Protein AF-A0A382UUI1-F1 (afdb_monomer_lite)

Secondary structure (DSSP, 8-state):
-HHHHHTT-HHHHHHHHHHH-TT---S-S--PPP-S--S---HHHHIIIIIHHHHTTSS-HHHHHHHHHHHHHHS-HHHIIIIIHHHHTT--SSS--HHHHHHHHHTSS-GGGPPP---------STT-GGGS-S--------SSEEEEEEEETTTTEEEEE-TTSPEE-TTHHHHHHHHTTGGG-SS-EEEEEEE--SSHHHHHHHHT--S--

pLDDT: mean 93.43, std 6.97, range [36.88, 98.38]

Structure (mmCIF, N/CA/C/O backbone):
data_AF-A0A382UUI1-F1
#
_entry.id   AF-A0A382UUI1-F1
#
loop_
_atom_site.group_PDB
_atom_site.id
_atom_site.type_symbol
_atom_site.label_atom_id
_atom_site.label_alt_id
_atom_site.label_comp_id
_atom_site.label_asym_id
_atom_site.label_entity_id
_atom_site.label_seq_id
_atom_site.pdbx_PDB_ins_code
_atom_site.Cartn_x
_atom_site.Cartn_y
_atom_site.Cartn_z
_atom_site.occupancy
_atom_site.B_iso_or_equiv
_atom_site.auth_seq_id
_atom_site.auth_comp_id
_atom_site.auth_asym_id
_atom_site.auth_atom_id
_atom_site.pdbx_PDB_model_num
ATOM 1 N N . MET A 1 1 ? 12.081 -17.690 -3.986 1.00 89.62 1 MET A N 1
ATOM 2 C CA . MET A 1 1 ? 12.114 -16.573 -3.012 1.00 89.62 1 MET A CA 1
ATOM 3 C C . MET A 1 1 ? 13.169 -16.770 -1.922 1.00 89.62 1 MET A C 1
ATOM 5 O O . MET A 1 1 ? 14.064 -15.945 -1.862 1.00 89.62 1 MET A O 1
ATOM 9 N N . TYR A 1 2 ? 13.160 -17.856 -1.129 1.00 92.44 2 TYR A N 1
ATOM 10 C CA . TYR A 1 2 ? 14.181 -18.085 -0.079 1.00 92.44 2 TYR A CA 1
ATOM 11 C C . TYR A 1 2 ? 15.634 -18.034 -0.579 1.00 92.44 2 TYR A C 1
ATOM 13 O O . TYR A 1 2 ? 16.468 -17.395 0.053 1.00 92.44 2 TYR A O 1
ATOM 21 N N . ARG A 1 3 ? 15.917 -18.623 -1.749 1.00 94.69 3 ARG A N 1
ATOM 22 C CA . ARG A 1 3 ? 17.233 -18.538 -2.412 1.00 94.69 3 ARG A CA 1
ATOM 23 C C . ARG A 1 3 ? 17.669 -17.098 -2.706 1.00 94.69 3 ARG A C 1
ATOM 25 O O . ARG A 1 3 ? 18.839 -16.765 -2.600 1.00 94.69 3 ARG A O 1
ATOM 32 N N . GLU A 1 4 ? 16.736 -16.242 -3.102 1.00 95.25 4 GLU A N 1
ATOM 33 C CA . GLU A 1 4 ? 17.036 -14.836 -3.396 1.00 95.25 4 GLU A CA 1
ATOM 34 C C . GLU A 1 4 ? 17.164 -14.028 -2.100 1.00 95.25 4 GLU A C 1
ATOM 36 O O . GLU A 1 4 ? 17.995 -13.128 -1.997 1.00 95.25 4 GLU A O 1
ATOM 41 N N . LEU A 1 5 ? 16.397 -14.405 -1.069 1.00 94.38 5 LEU A N 1
ATOM 42 C CA . LEU A 1 5 ? 16.513 -13.833 0.268 1.00 94.38 5 LEU A CA 1
ATOM 43 C C . LEU A 1 5 ? 17.887 -14.122 0.874 1.00 94.38 5 LEU A C 1
ATOM 45 O O . LEU A 1 5 ? 18.490 -13.211 1.435 1.00 94.38 5 LEU A O 1
ATOM 49 N N . SER A 1 6 ? 18.413 -15.345 0.746 1.00 93.25 6 SER A N 1
ATOM 50 C CA . SER A 1 6 ? 19.749 -15.691 1.252 1.00 93.25 6 SER A CA 1
ATOM 51 C C . SER A 1 6 ? 20.853 -14.907 0.541 1.00 93.25 6 SER A C 1
ATOM 53 O O . SER A 1 6 ? 21.797 -14.479 1.196 1.00 93.25 6 SER A O 1
ATOM 55 N N . LYS A 1 7 ? 20.678 -14.625 -0.757 1.00 95.75 7 LYS A N 1
ATOM 56 C CA . LYS A 1 7 ? 21.586 -13.801 -1.573 1.00 95.75 7 LYS A CA 1
ATOM 57 C C . LYS A 1 7 ? 21.480 -12.287 -1.336 1.00 95.75 7 LYS A C 1
ATOM 59 O O . LYS A 1 7 ? 22.212 -11.539 -1.964 1.00 95.75 7 LYS A O 1
ATOM 64 N N . ASP A 1 8 ? 20.576 -11.829 -0.466 1.00 94.69 8 ASP A N 1
ATOM 65 C CA . ASP A 1 8 ? 20.294 -10.393 -0.259 1.00 94.69 8 ASP A CA 1
ATOM 66 C C . ASP A 1 8 ? 19.928 -9.659 -1.559 1.00 94.69 8 ASP A C 1
ATOM 68 O O . ASP A 1 8 ? 20.380 -8.546 -1.806 1.00 94.69 8 ASP A O 1
ATOM 72 N N . ASN A 1 9 ? 19.105 -10.284 -2.408 1.00 96.38 9 ASN A N 1
ATOM 73 C CA . ASN A 1 9 ? 18.692 -9.697 -3.682 1.00 96.38 9 ASN A CA 1
ATOM 74 C C . ASN A 1 9 ? 17.777 -8.471 -3.469 1.00 96.38 9 ASN A C 1
ATOM 76 O O . ASN A 1 9 ? 16.550 -8.577 -3.475 1.00 96.38 9 ASN A O 1
ATOM 80 N N . GLN A 1 10 ? 18.383 -7.302 -3.256 1.00 95.81 10 GLN A N 1
ATOM 81 C CA . GLN A 1 10 ? 17.692 -6.050 -2.936 1.00 95.81 10 GLN A CA 1
ATOM 82 C C . GLN A 1 10 ? 16.707 -5.635 -4.027 1.00 95.81 10 GLN A C 1
ATOM 84 O O . GLN A 1 10 ? 15.565 -5.316 -3.714 1.00 95.81 10 GLN A O 1
ATOM 89 N N . THR A 1 11 ? 17.112 -5.726 -5.295 1.00 94.75 11 THR A N 1
ATOM 90 C CA . THR A 1 11 ? 16.267 -5.429 -6.460 1.00 94.75 11 THR A CA 1
ATOM 91 C C . THR A 1 11 ? 14.939 -6.177 -6.409 1.00 94.75 11 THR A C 1
ATOM 93 O O . THR A 1 11 ? 13.881 -5.578 -6.599 1.00 94.75 11 THR A O 1
ATOM 96 N N . LEU A 1 12 ? 14.981 -7.477 -6.099 1.00 96.25 12 LEU A N 1
ATOM 97 C CA . LEU A 1 12 ? 13.782 -8.303 -6.010 1.00 96.25 12 LEU A CA 1
ATOM 98 C C . LEU A 1 12 ? 12.854 -7.837 -4.876 1.00 96.25 12 LEU A C 1
ATOM 100 O O . LEU A 1 12 ? 11.662 -7.619 -5.092 1.00 96.25 12 LEU A O 1
ATOM 104 N N . PHE A 1 13 ? 13.386 -7.692 -3.660 1.00 97.00 13 PHE A N 1
ATOM 105 C CA . PHE A 1 13 ? 12.561 -7.401 -2.483 1.00 97.00 13 PHE A CA 1
ATOM 106 C C . PHE A 1 13 ? 12.073 -5.954 -2.423 1.00 97.00 13 PHE A C 1
ATOM 108 O O . PHE A 1 13 ? 10.946 -5.728 -1.990 1.00 97.00 13 PHE A O 1
ATO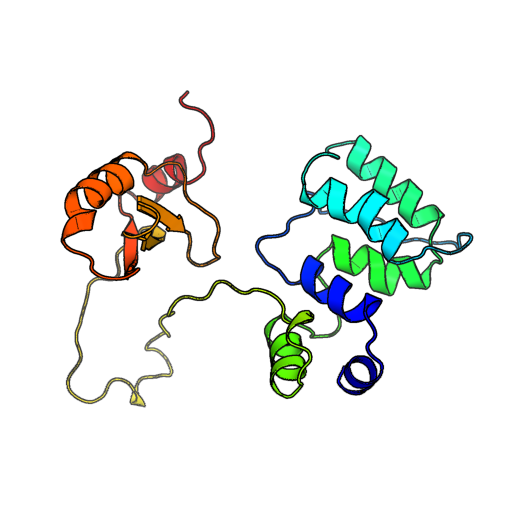M 115 N N . TYR A 1 14 ? 12.857 -4.987 -2.896 1.00 96.75 14 TYR A N 1
ATOM 116 C CA . TYR A 1 14 ? 12.404 -3.600 -3.007 1.00 96.75 14 TYR A CA 1
ATOM 117 C C . TYR A 1 14 ? 11.329 -3.453 -4.088 1.00 96.75 14 TYR A C 1
ATOM 119 O O . TYR A 1 14 ? 10.324 -2.779 -3.856 1.00 96.75 14 TYR A O 1
ATOM 127 N N . GLY A 1 15 ? 11.457 -4.182 -5.205 1.00 97.06 15 GLY A N 1
ATOM 128 C CA . GLY A 1 15 ? 10.386 -4.283 -6.196 1.00 97.06 15 GLY A CA 1
ATOM 129 C C . GLY A 1 15 ? 9.104 -4.879 -5.606 1.00 97.06 15 GLY A C 1
ATOM 130 O O . GLY A 1 15 ? 8.017 -4.351 -5.836 1.00 97.06 15 GLY A O 1
ATOM 131 N N . PHE A 1 16 ? 9.210 -5.925 -4.777 1.00 97.56 16 PHE A N 1
ATOM 132 C CA . PHE A 1 16 ? 8.059 -6.459 -4.043 1.00 97.56 16 PHE A CA 1
ATOM 133 C C . PHE A 1 16 ? 7.450 -5.448 -3.072 1.00 97.56 16 PHE A C 1
ATOM 135 O O . PHE A 1 16 ? 6.229 -5.337 -3.032 1.00 97.56 16 PHE A O 1
ATOM 142 N N . GLN A 1 17 ? 8.255 -4.707 -2.311 1.00 96.19 17 GLN A N 1
ATOM 143 C CA . GLN A 1 17 ? 7.742 -3.717 -1.363 1.00 96.19 17 GLN A CA 1
ATOM 144 C C . GLN A 1 17 ? 6.910 -2.642 -2.057 1.00 96.19 17 GLN A C 1
ATOM 146 O O . GLN A 1 17 ? 5.756 -2.449 -1.689 1.00 96.19 17 GLN A O 1
ATOM 151 N N . ILE A 1 18 ? 7.443 -2.000 -3.097 1.00 96.50 18 ILE A N 1
ATOM 152 C CA . ILE A 1 18 ? 6.733 -0.906 -3.769 1.00 96.50 18 ILE A CA 1
ATOM 153 C C . ILE A 1 18 ? 5.492 -1.398 -4.541 1.00 96.50 18 ILE A C 1
ATOM 155 O O . ILE A 1 18 ? 4.452 -0.735 -4.577 1.00 96.50 18 ILE A O 1
ATOM 159 N N . ALA A 1 19 ? 5.562 -2.593 -5.135 1.00 96.81 19 ALA A N 1
ATOM 160 C CA . ALA A 1 19 ? 4.453 -3.153 -5.898 1.00 96.81 19 ALA A CA 1
ATOM 161 C C . ALA A 1 19 ? 3.331 -3.698 -5.003 1.00 96.81 19 ALA A C 1
ATOM 163 O O . ALA A 1 19 ? 2.163 -3.530 -5.344 1.00 96.81 19 ALA A O 1
ATOM 164 N N . LEU A 1 20 ? 3.659 -4.326 -3.868 1.00 97.00 20 LEU A N 1
ATOM 165 C CA . LEU A 1 20 ? 2.690 -5.018 -3.005 1.00 97.00 20 LEU A CA 1
ATOM 166 C C . LEU A 1 20 ? 2.188 -4.167 -1.832 1.00 97.00 20 LEU A C 1
ATOM 168 O O . LEU A 1 20 ? 1.219 -4.556 -1.184 1.00 97.00 20 LEU A O 1
ATOM 172 N N . ASP A 1 21 ? 2.802 -3.016 -1.553 1.00 95.62 21 ASP A N 1
ATOM 173 C CA . ASP A 1 21 ? 2.259 -2.060 -0.588 1.00 95.62 21 ASP A CA 1
ATOM 174 C C . ASP A 1 21 ? 1.003 -1.383 -1.164 1.00 95.62 21 ASP A C 1
ATOM 176 O O . ASP A 1 21 ? 1.055 -0.686 -2.180 1.00 95.62 21 ASP A O 1
ATOM 180 N N . ASN A 1 22 ? -0.145 -1.585 -0.517 1.00 91.44 22 ASN A N 1
ATOM 181 C CA . ASN A 1 22 ? -1.436 -1.036 -0.944 1.00 91.44 2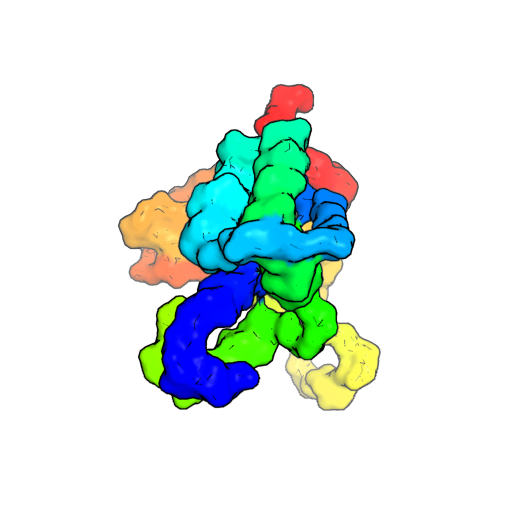2 ASN A CA 1
ATOM 182 C C . ASN A 1 22 ? -1.535 0.494 -0.822 1.00 91.44 22 ASN A C 1
ATOM 184 O O . ASN A 1 22 ? -2.435 1.090 -1.422 1.00 91.44 22 ASN A O 1
ATOM 188 N N . LEU A 1 23 ? -0.651 1.127 -0.048 1.00 92.31 23 LEU A N 1
ATOM 189 C CA . LEU A 1 23 ? -0.591 2.580 0.094 1.00 92.31 23 LEU A CA 1
ATOM 190 C C . LEU A 1 23 ? 0.167 3.240 -1.062 1.00 92.31 23 LEU A C 1
ATOM 192 O O . LEU A 1 23 ? -0.058 4.415 -1.344 1.00 92.31 23 LEU A O 1
ATOM 196 N N . VAL A 1 24 ? 1.000 2.483 -1.780 1.00 94.94 24 VAL A N 1
ATOM 197 C CA . VAL A 1 24 ? 1.714 2.979 -2.959 1.00 94.94 24 VAL A CA 1
ATOM 198 C C . VAL A 1 24 ? 0.847 2.826 -4.207 1.00 94.94 24 VAL A C 1
ATOM 200 O O . VAL A 1 24 ? 0.433 1.721 -4.565 1.00 94.94 24 VAL A O 1
ATOM 203 N N . THR A 1 25 ? 0.613 3.921 -4.933 1.00 94.62 25 THR A N 1
ATOM 204 C CA . THR A 1 25 ? -0.098 3.899 -6.221 1.00 94.62 25 THR A CA 1
ATOM 205 C C . THR A 1 25 ? 0.650 4.707 -7.268 1.00 94.62 25 THR A C 1
ATOM 207 O O . THR A 1 25 ? 0.919 5.878 -7.038 1.00 94.62 25 THR A O 1
ATOM 210 N N . PHE A 1 26 ? 0.892 4.134 -8.447 1.00 96.94 26 PHE A N 1
ATOM 211 C CA . PHE A 1 26 ? 1.592 4.829 -9.538 1.00 96.94 26 PHE A CA 1
ATOM 212 C C . PHE A 1 26 ? 0.688 5.731 -10.390 1.00 96.94 26 PHE A C 1
ATOM 214 O O . PHE A 1 26 ? 1.159 6.423 -11.284 1.00 96.94 26 PHE A O 1
ATOM 221 N N . GLY A 1 27 ? -0.630 5.703 -10.166 1.00 94.62 27 GLY A N 1
ATOM 222 C CA . GLY A 1 27 ? -1.578 6.522 -10.929 1.00 94.62 27 GLY A CA 1
ATOM 223 C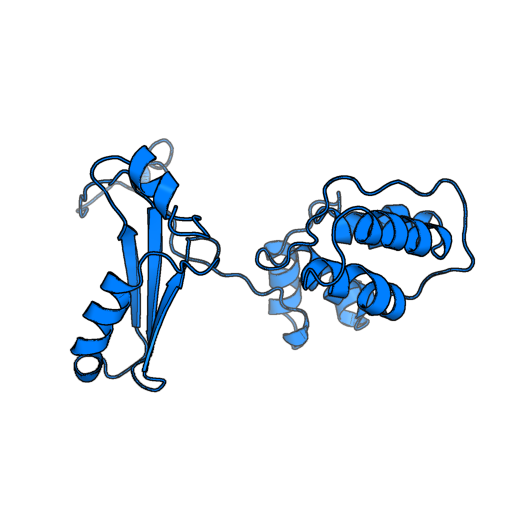 C . GLY A 1 27 ? -1.677 6.170 -12.419 1.00 94.62 27 GLY A C 1
ATOM 224 O O . GLY A 1 27 ? -2.222 6.963 -13.183 1.00 94.62 27 GLY A O 1
ATOM 225 N N . VAL A 1 28 ? -1.186 4.996 -12.826 1.00 93.50 28 VAL A N 1
ATOM 226 C CA . VAL A 1 28 ? -1.223 4.488 -14.204 1.00 93.50 28 VAL A CA 1
ATOM 227 C C . VAL A 1 28 ? -1.904 3.123 -14.249 1.00 93.50 28 VAL A C 1
ATOM 229 O O . VAL A 1 28 ? -1.792 2.331 -13.317 1.00 93.50 28 VAL A O 1
ATOM 232 N N . LYS A 1 29 ? -2.648 2.860 -15.328 1.00 89.38 29 LYS A N 1
ATOM 233 C CA . LYS A 1 29 ? -3.295 1.557 -15.581 1.00 89.38 29 LYS A CA 1
ATOM 234 C C . LYS A 1 29 ? -2.762 0.869 -16.832 1.00 89.38 29 LYS A C 1
ATOM 236 O O . LYS A 1 29 ? -2.701 -0.352 -16.877 1.00 89.38 29 LYS A O 1
ATOM 241 N N . GLN A 1 30 ? -2.401 1.651 -17.844 1.00 92.38 30 GLN A N 1
ATOM 242 C CA . GLN A 1 30 ? -1.852 1.150 -19.096 1.00 92.38 30 GLN A CA 1
ATOM 243 C C . GLN A 1 30 ? -0.345 1.378 -19.092 1.00 92.38 30 GLN A C 1
ATOM 245 O O . GLN A 1 30 ? 0.116 2.513 -19.007 1.00 92.38 30 GLN A O 1
ATOM 250 N N . VAL A 1 31 ? 0.403 0.281 -19.160 1.00 97.31 31 VAL A N 1
ATOM 251 C CA . VAL A 1 31 ? 1.863 0.278 -19.261 1.00 97.31 31 VAL A CA 1
ATOM 252 C C . VAL A 1 31 ? 2.214 -0.601 -20.468 1.00 97.31 31 VAL A C 1
ATOM 254 O O . VAL A 1 31 ? 1.835 -1.781 -20.463 1.00 97.31 31 VAL A O 1
ATOM 257 N N . PRO A 1 32 ? 2.854 -0.051 -21.516 1.00 97.69 32 PRO A N 1
ATOM 258 C CA . PRO A 1 32 ? 3.132 -0.780 -22.751 1.00 97.69 32 PRO A CA 1
ATOM 259 C C . PRO A 1 32 ? 4.121 -1.925 -22.523 1.00 97.69 32 PRO A C 1
ATOM 261 O O . PRO A 1 32 ? 4.894 -1.913 -21.564 1.00 97.69 32 PRO A O 1
ATOM 264 N N . GLU A 1 33 ? 4.074 -2.925 -23.396 1.00 98.06 33 GLU A N 1
ATOM 265 C CA . GLU A 1 33 ? 5.098 -3.970 -23.476 1.00 98.06 33 GLU A CA 1
ATOM 266 C C . GLU A 1 33 ? 6.227 -3.509 -24.394 1.00 98.06 33 GLU A C 1
ATOM 268 O O . GLU A 1 33 ? 5.983 -2.814 -25.381 1.00 98.06 33 GLU A O 1
ATOM 273 N N . SER A 1 34 ? 7.456 -3.902 -24.067 1.00 97.69 34 SER A N 1
ATOM 274 C CA . SER A 1 34 ? 8.593 -3.673 -24.951 1.00 97.69 34 SER A CA 1
ATOM 275 C C . SER A 1 34 ? 8.652 -4.773 -26.003 1.00 97.69 34 SER A C 1
ATOM 277 O O . SER A 1 34 ? 8.481 -5.954 -25.684 1.00 97.69 34 SER A O 1
ATOM 279 N N . VAL A 1 35 ? 8.936 -4.385 -27.244 1.00 96.62 35 VAL A N 1
ATOM 280 C CA . VAL A 1 35 ? 9.152 -5.300 -28.376 1.00 96.62 35 VAL A CA 1
ATOM 281 C C . VAL A 1 35 ? 10.630 -5.453 -28.742 1.00 96.62 35 VAL A C 1
ATOM 283 O O . VAL A 1 35 ? 10.974 -6.363 -29.490 1.00 96.62 35 VAL A O 1
ATOM 286 N N . GLY A 1 36 ? 11.505 -4.602 -28.202 1.00 94.69 36 GLY A N 1
ATOM 287 C CA . GLY A 1 36 ? 12.930 -4.569 -28.521 1.00 94.69 36 GLY A CA 1
ATOM 288 C C . GLY A 1 36 ? 13.804 -4.424 -27.280 1.00 94.69 36 GLY A C 1
ATOM 289 O O . GLY A 1 36 ? 13.321 -4.112 -26.189 1.00 94.69 36 GLY A O 1
ATOM 290 N N . ASP A 1 37 ? 15.096 -4.672 -27.455 1.00 97.69 37 ASP A N 1
ATOM 291 C CA . ASP A 1 37 ? 16.081 -4.512 -26.393 1.00 97.69 37 ASP A CA 1
ATOM 292 C C . ASP A 1 37 ? 16.687 -3.109 -26.414 1.00 97.69 37 ASP A C 1
ATOM 294 O O . ASP A 1 37 ? 17.238 -2.666 -27.423 1.00 97.69 37 ASP A O 1
ATOM 298 N N . GLY A 1 38 ? 16.596 -2.425 -25.275 1.00 96.25 38 GLY A N 1
ATOM 299 C CA . GLY A 1 38 ? 17.403 -1.254 -24.970 1.00 96.25 38 GLY A CA 1
ATOM 300 C C . GLY A 1 38 ? 18.794 -1.620 -24.429 1.00 96.25 38 GLY A C 1
ATOM 301 O O . GLY A 1 38 ? 19.126 -2.799 -24.272 1.00 96.25 38 GLY A O 1
ATOM 302 N N . PRO A 1 39 ? 19.614 -0.613 -24.080 1.00 96.19 39 PRO A N 1
ATOM 303 C CA . PRO A 1 39 ? 20.955 -0.817 -23.521 1.00 96.19 39 PRO A CA 1
ATOM 304 C C . PRO A 1 39 ? 20.974 -1.556 -22.166 1.00 96.19 39 PRO A C 1
ATOM 306 O O . PRO A 1 39 ? 22.009 -2.096 -21.774 1.00 96.19 39 PRO A O 1
ATOM 309 N N . GLY A 1 40 ? 19.845 -1.613 -21.457 1.00 94.75 40 GLY A N 1
ATOM 310 C CA . GLY A 1 40 ? 19.709 -2.186 -20.119 1.00 94.75 40 GLY A CA 1
ATOM 311 C C . GLY A 1 40 ? 19.415 -1.116 -19.073 1.00 94.75 40 GLY A C 1
ATOM 312 O O . GLY A 1 40 ? 19.850 0.031 -19.183 1.00 94.75 40 GLY A O 1
ATOM 313 N N . LEU A 1 41 ? 18.657 -1.494 -18.042 1.00 96.19 41 LEU A N 1
ATOM 314 C CA . LEU A 1 41 ? 18.186 -0.558 -17.022 1.00 96.19 41 LEU A CA 1
ATOM 315 C C . LEU A 1 41 ? 18.387 -1.122 -15.617 1.00 96.19 41 LEU A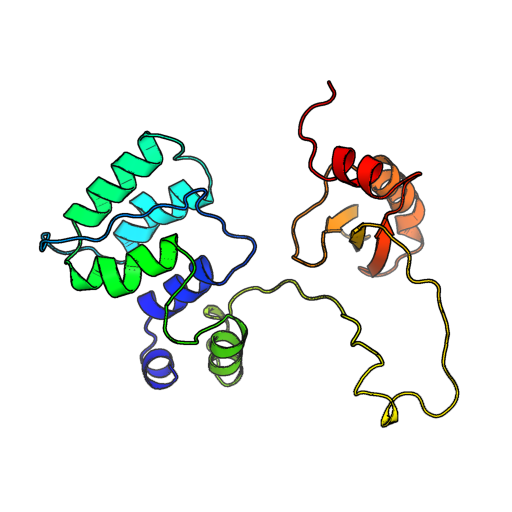 C 1
ATOM 317 O O . LEU A 1 41 ? 17.865 -2.183 -15.273 1.00 96.19 41 LEU A O 1
ATOM 321 N N . SER A 1 42 ? 19.101 -0.372 -14.776 1.00 96.75 42 SER A N 1
ATOM 322 C CA . SER A 1 42 ? 19.257 -0.720 -13.364 1.00 96.75 42 SER A CA 1
ATOM 323 C C . SER A 1 42 ? 17.968 -0.460 -12.577 1.00 96.75 42 SER A C 1
ATOM 325 O O . SER A 1 42 ? 17.218 0.474 -12.874 1.00 96.75 42 SER A O 1
ATOM 327 N N . TYR A 1 43 ? 17.741 -1.237 -11.513 1.00 96.81 43 TYR A N 1
ATOM 328 C CA . TYR A 1 43 ? 16.585 -1.026 -10.639 1.00 96.81 43 TYR A CA 1
ATOM 329 C C . TYR A 1 43 ? 16.602 0.356 -9.979 1.00 96.81 43 TYR A C 1
ATOM 331 O O . TYR A 1 43 ? 15.554 0.982 -9.860 1.00 96.81 43 TYR A O 1
ATOM 339 N N . GLY A 1 44 ? 17.781 0.849 -9.580 1.00 97.31 44 GLY A N 1
ATOM 340 C CA . GLY A 1 44 ? 17.921 2.176 -8.976 1.00 97.31 44 GLY A CA 1
ATOM 341 C C . GLY A 1 44 ? 17.477 3.286 -9.928 1.00 97.31 44 GLY A C 1
ATOM 342 O O . GLY A 1 44 ? 16.692 4.147 -9.540 1.00 97.31 44 GLY A O 1
ATOM 343 N N . THR A 1 45 ? 17.901 3.215 -11.193 1.00 97.25 45 THR A N 1
ATOM 344 C CA . THR A 1 45 ? 17.474 4.149 -12.246 1.00 97.25 45 THR A CA 1
ATOM 345 C C . THR A 1 45 ? 15.967 4.059 -12.484 1.00 97.25 45 THR A C 1
ATOM 347 O O . THR A 1 45 ? 15.290 5.081 -12.471 1.00 97.25 45 THR A O 1
ATOM 350 N N . PHE A 1 46 ? 15.418 2.847 -12.631 1.00 98.25 46 PHE A N 1
ATOM 351 C CA . PHE A 1 46 ? 13.970 2.639 -12.755 1.00 98.25 46 PHE A CA 1
ATOM 352 C C . PHE A 1 46 ? 13.195 3.260 -11.583 1.00 98.25 46 PHE A C 1
ATOM 354 O O . PHE A 1 46 ? 12.185 3.935 -11.786 1.00 98.25 46 PHE A O 1
ATOM 361 N N . PHE A 1 47 ? 13.662 3.033 -10.355 1.00 97.94 47 PHE A N 1
ATOM 362 C CA . PHE A 1 47 ? 13.002 3.529 -9.157 1.00 97.94 47 PHE A CA 1
ATOM 363 C C . PHE A 1 47 ? 13.015 5.060 -9.112 1.00 97.94 47 PHE A C 1
ATOM 365 O O . PHE A 1 47 ? 11.944 5.660 -9.077 1.00 97.94 47 PHE A O 1
ATOM 372 N N . MET A 1 48 ? 14.197 5.680 -9.181 1.00 97.56 48 MET A N 1
ATOM 373 C CA . MET A 1 48 ? 14.355 7.133 -9.028 1.00 97.56 48 MET A CA 1
ATOM 374 C C . MET A 1 48 ? 13.758 7.923 -10.198 1.00 97.56 48 MET A C 1
ATOM 376 O O . MET A 1 48 ? 13.156 8.972 -9.996 1.00 97.56 48 MET A O 1
ATOM 380 N N . GLU A 1 49 ? 13.907 7.440 -11.436 1.00 97.12 49 GLU A N 1
ATOM 381 C CA . GLU A 1 49 ? 13.459 8.189 -12.617 1.00 97.12 49 GLU A CA 1
ATOM 382 C C . GLU A 1 49 ? 11.994 7.928 -12.978 1.00 97.12 49 GLU A C 1
ATOM 384 O O . GLU A 1 49 ? 11.387 8.750 -13.667 1.00 97.12 49 GLU A O 1
ATOM 389 N N . CYS A 1 50 ? 11.410 6.802 -12.558 1.00 97.81 50 CYS A N 1
ATOM 390 C CA . CYS A 1 50 ? 10.071 6.401 -12.986 1.00 97.81 50 CYS A CA 1
ATOM 391 C C . CYS A 1 50 ? 9.155 6.063 -11.806 1.00 97.81 50 CYS A C 1
ATOM 393 O O . CYS A 1 50 ? 8.165 6.760 -11.583 1.00 97.81 50 CYS A O 1
ATOM 395 N N . ALA A 1 51 ? 9.464 5.018 -11.035 1.00 98.00 51 ALA A N 1
ATOM 396 C CA . ALA A 1 51 ? 8.519 4.477 -10.058 1.00 98.00 51 ALA A CA 1
ATOM 397 C C . ALA A 1 51 ? 8.213 5.451 -8.903 1.00 98.00 51 ALA A C 1
ATOM 399 O O . ALA A 1 51 ? 7.047 5.644 -8.558 1.00 98.00 51 ALA A O 1
ATOM 400 N N . GLU A 1 52 ? 9.233 6.088 -8.326 1.00 97.56 52 GLU A N 1
ATOM 401 C CA . GLU A 1 52 ? 9.081 7.045 -7.227 1.00 97.56 52 GLU A CA 1
ATOM 402 C C . GLU A 1 52 ? 8.360 8.333 -7.669 1.00 97.56 52 GLU A C 1
ATOM 404 O O . GLU A 1 52 ? 7.373 8.695 -7.023 1.00 97.56 52 GLU A O 1
ATOM 409 N N . PRO A 1 53 ? 8.724 8.991 -8.789 1.00 97.81 53 PRO A N 1
ATOM 410 C CA . PRO A 1 53 ? 7.971 10.140 -9.292 1.00 97.81 53 PRO A CA 1
ATOM 411 C C . PRO A 1 53 ? 6.490 9.849 -9.578 1.00 97.81 53 PRO A C 1
ATOM 413 O O . PRO A 1 53 ? 5.621 10.686 -9.314 1.00 97.81 53 PRO A O 1
ATOM 416 N N . LEU A 1 54 ? 6.177 8.652 -10.087 1.00 97.88 54 LEU A N 1
ATOM 417 C CA . LEU A 1 54 ? 4.796 8.206 -10.298 1.00 97.88 54 LEU A CA 1
ATOM 418 C C . LEU A 1 54 ? 4.059 7.995 -8.968 1.00 97.88 54 LEU A C 1
ATOM 420 O O . LEU A 1 54 ? 2.920 8.443 -8.817 1.00 97.88 54 LEU A O 1
ATOM 424 N N . ALA A 1 55 ? 4.706 7.342 -7.997 1.00 96.75 55 ALA A N 1
ATOM 425 C CA . ALA A 1 55 ? 4.147 7.100 -6.667 1.00 96.75 55 ALA A CA 1
ATOM 426 C C . ALA A 1 55 ? 3.874 8.407 -5.905 1.00 96.75 55 ALA A C 1
ATOM 428 O O . ALA A 1 55 ? 2.804 8.573 -5.317 1.00 96.75 55 ALA A O 1
ATOM 429 N N . ASN A 1 56 ? 4.803 9.360 -5.988 1.00 96.19 56 ASN A N 1
ATOM 430 C CA . ASN A 1 56 ? 4.714 10.677 -5.355 1.00 96.19 56 ASN A CA 1
ATOM 431 C C . ASN A 1 56 ? 3.864 11.676 -6.146 1.00 96.19 56 ASN A C 1
ATOM 433 O O . ASN A 1 56 ? 3.692 12.812 -5.708 1.00 96.19 56 ASN A O 1
ATOM 437 N N . ARG A 1 57 ? 3.317 11.269 -7.301 1.00 95.25 57 ARG A N 1
ATOM 438 C CA . ARG A 1 57 ? 2.480 12.107 -8.173 1.00 95.25 57 ARG A CA 1
ATOM 439 C C . ARG A 1 57 ? 3.199 13.360 -8.701 1.00 95.25 57 ARG A C 1
ATOM 441 O O . ARG A 1 57 ? 2.523 14.300 -9.112 1.00 95.25 57 ARG A O 1
ATOM 448 N N . THR A 1 58 ? 4.533 13.373 -8.735 1.00 96.50 58 THR A N 1
ATOM 449 C CA . THR A 1 58 ? 5.313 14.449 -9.375 1.00 96.50 58 THR A CA 1
ATOM 450 C C . THR A 1 58 ? 5.318 14.305 -10.898 1.00 96.50 58 THR A C 1
ATOM 452 O O . THR A 1 58 ? 5.408 15.303 -11.607 1.00 96.50 58 THR A O 1
ATOM 455 N N . LEU A 1 59 ? 5.117 13.084 -11.411 1.00 94.44 59 LEU A N 1
ATOM 456 C CA . LEU A 1 59 ? 4.772 12.823 -12.809 1.00 94.44 59 LEU A CA 1
ATOM 457 C C . LEU A 1 59 ? 3.314 12.378 -12.929 1.00 94.44 59 LEU A C 1
ATOM 459 O O . LEU A 1 59 ? 2.874 11.429 -12.279 1.00 94.44 59 LEU A O 1
ATOM 463 N N . THR A 1 60 ? 2.553 13.052 -13.793 1.00 94.94 60 THR A N 1
ATOM 464 C CA . THR A 1 60 ? 1.147 12.722 -14.072 1.00 94.94 60 THR A CA 1
ATOM 465 C C . THR A 1 60 ? 0.810 12.934 -15.552 1.00 94.94 60 THR A C 1
ATOM 467 O O . THR A 1 60 ? 1.584 13.541 -16.291 1.00 94.94 60 THR A O 1
ATOM 470 N N . GLY A 1 61 ? -0.335 12.411 -16.007 1.00 94.44 61 GLY A N 1
ATOM 471 C CA . GLY A 1 61 ? -0.834 12.636 -17.368 1.00 94.44 61 GLY A CA 1
ATOM 472 C C . GLY A 1 61 ? 0.137 12.171 -18.458 1.00 94.44 61 GLY A C 1
ATOM 473 O O . GLY A 1 61 ? 0.701 11.079 -18.373 1.00 94.44 61 GLY A O 1
ATOM 474 N N . HIS A 1 62 ? 0.335 13.004 -19.483 1.00 95.81 62 HIS A N 1
ATOM 475 C CA . HIS A 1 62 ? 1.248 12.698 -20.588 1.00 95.81 62 HIS A CA 1
ATOM 476 C C . HIS A 1 62 ? 2.706 12.574 -20.136 1.00 95.81 62 HIS A C 1
ATOM 478 O O . HIS A 1 62 ? 3.367 11.632 -20.551 1.00 95.81 62 HIS A O 1
ATOM 484 N N . ALA A 1 63 ? 3.169 13.403 -19.195 1.00 97.00 63 ALA A N 1
ATOM 485 C CA . ALA A 1 63 ? 4.538 13.312 -18.681 1.00 97.00 63 ALA A CA 1
ATOM 486 C C . ALA A 1 63 ? 4.827 11.952 -18.013 1.00 97.00 63 ALA A C 1
ATOM 488 O O . ALA A 1 63 ? 5.904 11.385 -18.182 1.00 97.00 63 ALA A O 1
ATOM 489 N N . ALA A 1 64 ? 3.845 11.391 -17.296 1.00 97.56 64 ALA A N 1
ATOM 490 C CA . ALA A 1 64 ? 3.946 10.039 -16.740 1.00 97.56 64 ALA A CA 1
ATOM 491 C C . ALA A 1 64 ? 4.040 8.966 -17.837 1.00 97.56 64 ALA A C 1
ATOM 493 O O . ALA A 1 64 ? 4.874 8.066 -17.748 1.00 97.56 64 ALA A O 1
ATOM 494 N N . ARG A 1 65 ? 3.201 9.065 -18.876 1.00 97.62 65 ARG A N 1
ATOM 495 C CA . ARG A 1 65 ? 3.224 8.148 -20.026 1.00 97.62 65 ARG A CA 1
ATOM 496 C C . ARG A 1 65 ? 4.572 8.200 -20.744 1.00 97.62 65 ARG A C 1
ATOM 498 O O . ARG A 1 65 ? 5.157 7.155 -21.008 1.00 97.62 65 ARG A O 1
ATOM 505 N N . ASP A 1 66 ? 5.049 9.400 -21.045 1.00 97.81 66 ASP A N 1
ATOM 506 C CA . ASP A 1 66 ? 6.260 9.605 -21.836 1.00 97.81 66 ASP A CA 1
ATOM 507 C C . ASP A 1 66 ? 7.484 9.098 -21.064 1.00 97.81 66 ASP A C 1
ATOM 509 O O . ASP A 1 66 ? 8.263 8.315 -21.605 1.00 97.81 66 ASP A O 1
ATOM 513 N N . ARG A 1 67 ? 7.564 9.369 -19.751 1.00 98.06 67 ARG A N 1
ATOM 514 C CA . ARG A 1 67 ? 8.606 8.788 -18.891 1.00 98.06 67 ARG A CA 1
ATOM 515 C C . ARG A 1 67 ? 8.567 7.259 -18.859 1.00 98.06 67 ARG A C 1
ATOM 517 O O . ARG A 1 67 ? 9.619 6.623 -18.845 1.00 98.06 67 ARG A O 1
ATOM 524 N N . ILE A 1 68 ? 7.383 6.645 -18.832 1.00 98.38 68 ILE A N 1
ATOM 525 C CA . ILE A 1 68 ? 7.244 5.179 -18.879 1.00 98.38 68 ILE A CA 1
ATOM 526 C C . ILE A 1 68 ? 7.810 4.626 -20.191 1.00 98.38 68 ILE A C 1
ATOM 528 O O . ILE A 1 68 ? 8.536 3.637 -20.157 1.00 98.38 68 ILE A O 1
ATOM 532 N N . ILE A 1 69 ? 7.518 5.267 -21.325 1.00 97.94 69 ILE A N 1
ATOM 533 C CA . ILE A 1 69 ? 8.020 4.856 -22.644 1.00 97.94 69 ILE A CA 1
ATOM 534 C C . ILE A 1 69 ? 9.541 5.046 -22.735 1.00 97.94 69 ILE A C 1
ATOM 536 O O . ILE A 1 69 ? 10.245 4.139 -23.169 1.00 97.94 69 ILE A O 1
ATOM 540 N N . GLU A 1 70 ? 10.070 6.180 -22.272 1.00 97.56 70 GLU A N 1
ATOM 541 C CA . GLU A 1 70 ? 11.518 6.416 -22.187 1.00 97.56 70 GLU A CA 1
ATOM 542 C C . GLU A 1 70 ? 12.212 5.334 -21.351 1.00 97.56 70 GLU A C 1
ATOM 544 O O . GLU A 1 70 ? 13.228 4.773 -21.756 1.00 97.56 70 GLU A O 1
ATOM 549 N N . THR A 1 71 ? 11.640 5.010 -20.189 1.00 98.00 71 THR A N 1
ATOM 550 C CA . THR A 1 71 ? 12.168 3.989 -19.275 1.00 98.00 71 THR A CA 1
ATOM 551 C C . THR A 1 71 ? 12.103 2.595 -19.905 1.00 98.00 71 THR A C 1
ATOM 553 O O . THR A 1 71 ? 13.068 1.837 -19.814 1.00 98.00 71 THR A O 1
ATOM 556 N N . MET A 1 72 ? 11.004 2.275 -20.594 1.00 98.25 72 MET A N 1
ATOM 557 C CA . MET A 1 72 ? 10.837 1.040 -21.364 1.00 98.25 72 MET A CA 1
ATOM 558 C C . MET A 1 72 ? 11.926 0.885 -22.428 1.00 98.25 72 MET A C 1
ATOM 560 O O . MET A 1 72 ? 12.542 -0.171 -22.505 1.00 98.25 72 MET A O 1
ATOM 564 N N . ASN A 1 73 ? 12.195 1.939 -23.203 1.00 97.69 73 ASN A N 1
ATOM 565 C CA . ASN A 1 73 ? 13.180 1.918 -24.288 1.00 97.69 73 ASN A CA 1
ATOM 566 C C . ASN A 1 73 ? 14.632 1.816 -23.785 1.00 97.69 73 ASN A C 1
ATOM 568 O O . ASN A 1 73 ? 15.511 1.396 -24.533 1.00 97.69 73 ASN A O 1
ATOM 572 N N . LYS A 1 74 ? 14.903 2.192 -22.526 1.00 97.62 74 LYS A N 1
ATOM 573 C CA . LYS A 1 74 ? 16.212 1.981 -21.883 1.00 97.62 74 LYS A CA 1
ATOM 574 C C . LYS A 1 74 ? 16.408 0.527 -21.439 1.00 97.62 74 LYS A C 1
ATOM 576 O O . LYS A 1 74 ? 17.526 0.025 -21.480 1.00 97.62 74 LYS A O 1
ATOM 581 N N . ALA A 1 75 ? 15.350 -0.139 -20.984 1.00 97.88 75 ALA A N 1
ATOM 582 C CA . ALA A 1 75 ? 15.420 -1.493 -20.442 1.00 97.88 75 ALA A CA 1
ATOM 583 C C . ALA A 1 75 ? 15.572 -2.559 -21.536 1.00 97.88 75 ALA A C 1
ATOM 585 O O . ALA A 1 75 ? 15.120 -2.385 -22.668 1.00 97.88 75 ALA A O 1
ATOM 586 N N . LYS A 1 76 ? 16.154 -3.713 -21.186 1.00 98.31 76 LYS A N 1
ATOM 587 C CA . LYS A 1 76 ? 16.011 -4.902 -22.036 1.00 98.31 76 LYS A CA 1
ATOM 588 C C . LYS A 1 76 ? 14.560 -5.363 -22.030 1.00 98.31 76 LYS A C 1
ATOM 590 O O . LYS A 1 76 ? 13.841 -5.178 -21.041 1.00 98.31 76 LYS A O 1
ATOM 595 N N . LYS A 1 77 ? 14.142 -6.024 -23.106 1.00 98.12 77 LYS A N 1
ATOM 596 C CA . LYS A 1 77 ? 12.766 -6.483 -23.307 1.00 98.12 77 LYS A CA 1
ATOM 597 C C . LYS A 1 77 ? 12.256 -7.291 -22.114 1.00 98.12 77 LYS A C 1
ATOM 599 O O . LYS A 1 77 ? 11.179 -7.015 -21.586 1.00 98.12 77 LYS A O 1
ATOM 604 N N . ASP A 1 78 ? 13.053 -8.252 -21.659 1.00 97.31 78 ASP A N 1
ATOM 605 C CA . ASP A 1 78 ? 12.661 -9.163 -20.584 1.00 97.31 78 ASP A CA 1
ATOM 606 C C . ASP A 1 78 ? 12.698 -8.489 -19.204 1.00 97.31 78 ASP A C 1
ATOM 608 O O . ASP A 1 78 ? 11.803 -8.712 -18.387 1.00 97.31 78 ASP A O 1
ATOM 612 N N . GLU A 1 79 ? 13.672 -7.606 -18.958 1.00 96.25 79 GLU A N 1
ATOM 613 C CA . GLU A 1 79 ? 13.738 -6.793 -17.733 1.00 96.25 79 GLU A CA 1
ATOM 614 C C . GLU A 1 79 ? 12.490 -5.912 -17.599 1.00 96.25 79 GLU A C 1
ATOM 616 O O . GLU A 1 79 ? 11.883 -5.819 -16.528 1.00 96.25 79 GLU A O 1
ATOM 621 N N . TRP A 1 80 ? 12.057 -5.298 -18.701 1.00 98.38 80 TRP A N 1
ATOM 622 C CA . TRP A 1 80 ? 10.839 -4.505 -18.720 1.00 98.38 80 TRP A CA 1
ATOM 623 C C . TRP A 1 80 ? 9.593 -5.372 -18.531 1.00 98.38 80 TRP A C 1
ATOM 625 O O . TRP A 1 80 ? 8.862 -5.198 -17.554 1.00 98.38 80 TRP A O 1
ATOM 635 N N . ASN A 1 81 ? 9.359 -6.325 -19.435 1.00 97.94 81 ASN A N 1
ATOM 636 C CA . ASN A 1 81 ? 8.098 -7.063 -19.526 1.00 97.94 81 ASN A CA 1
ATOM 637 C C . ASN A 1 81 ? 7.844 -7.976 -18.318 1.00 97.94 81 ASN A C 1
ATOM 639 O O . ASN A 1 81 ? 6.695 -8.132 -17.886 1.00 97.94 81 ASN A O 1
ATOM 643 N N . TYR A 1 82 ? 8.900 -8.568 -17.756 1.00 96.62 82 TYR A N 1
ATOM 644 C CA . TYR A 1 82 ? 8.786 -9.543 -16.672 1.00 96.62 82 TYR A CA 1
ATOM 645 C C . TYR A 1 82 ? 9.093 -8.977 -15.286 1.00 96.62 82 TYR A C 1
ATOM 647 O O . TYR A 1 82 ? 8.798 -9.651 -14.296 1.00 96.62 82 TYR A O 1
ATOM 655 N N . TRP A 1 83 ? 9.608 -7.747 -15.187 1.00 97.12 83 TRP A N 1
ATOM 656 C CA . TRP A 1 83 ? 9.915 -7.128 -13.898 1.00 97.12 83 TRP A CA 1
ATOM 657 C C . TRP A 1 83 ? 9.358 -5.708 -13.755 1.00 97.12 83 TRP A C 1
ATOM 659 O O . TRP A 1 83 ? 8.353 -5.520 -13.066 1.00 97.12 83 TRP A O 1
ATOM 669 N N . TYR A 1 84 ? 9.945 -4.710 -14.417 1.00 98.38 84 TYR A N 1
ATOM 670 C CA . TYR A 1 84 ? 9.609 -3.297 -14.181 1.00 98.38 84 TYR A CA 1
ATOM 671 C C . TYR A 1 84 ? 8.156 -2.949 -14.513 1.00 98.38 84 TYR A C 1
ATOM 673 O O . TYR A 1 84 ? 7.462 -2.309 -13.720 1.00 98.38 84 TYR A O 1
ATOM 681 N N . ARG A 1 85 ? 7.646 -3.455 -15.637 1.00 98.19 85 ARG A N 1
ATOM 682 C CA . ARG A 1 85 ? 6.244 -3.291 -16.027 1.00 98.19 85 ARG A CA 1
ATOM 683 C C . ARG A 1 85 ? 5.293 -3.879 -14.987 1.00 98.19 85 ARG A C 1
ATOM 685 O O . ARG A 1 85 ? 4.280 -3.268 -14.656 1.00 98.19 85 ARG A O 1
ATOM 692 N N . ARG A 1 86 ? 5.621 -5.056 -14.451 1.00 97.62 86 ARG A N 1
ATOM 693 C CA . ARG A 1 86 ? 4.806 -5.762 -13.450 1.00 97.62 86 ARG A CA 1
ATOM 694 C C . ARG A 1 86 ? 4.770 -5.033 -12.112 1.00 97.62 86 ARG A C 1
ATOM 696 O O . ARG A 1 86 ? 3.731 -5.033 -11.455 1.00 97.62 86 ARG A O 1
ATOM 703 N N . ILE A 1 87 ? 5.863 -4.357 -11.753 1.00 98.12 87 ILE A N 1
ATOM 704 C CA . ILE A 1 87 ? 5.896 -3.443 -10.608 1.00 98.12 87 ILE A CA 1
ATOM 705 C C . ILE A 1 87 ? 4.898 -2.302 -10.820 1.00 98.12 87 ILE A C 1
ATOM 707 O O . ILE A 1 87 ? 4.030 -2.110 -9.972 1.00 98.12 87 ILE A O 1
ATOM 711 N N . LEU A 1 88 ? 4.963 -1.596 -11.957 1.00 98.12 88 LEU A N 1
ATOM 712 C CA . LEU A 1 88 ? 4.069 -0.463 -12.245 1.00 98.12 88 LEU A CA 1
ATOM 713 C C . LEU A 1 88 ? 2.589 -0.871 -12.329 1.00 98.12 88 LEU A C 1
ATOM 715 O O . LEU A 1 88 ? 1.713 -0.115 -11.913 1.00 98.12 88 LEU A O 1
ATOM 719 N N . LEU A 1 89 ? 2.307 -2.078 -12.823 1.00 97.25 89 LEU A N 1
ATOM 720 C CA . LEU A 1 89 ? 0.961 -2.660 -12.849 1.00 97.25 89 LEU A CA 1
ATOM 721 C C . LEU A 1 89 ? 0.508 -3.217 -11.490 1.00 97.25 89 LEU A C 1
ATOM 723 O O . LEU A 1 89 ? -0.665 -3.557 -11.341 1.00 97.25 89 LEU A O 1
ATOM 727 N N . LYS A 1 90 ? 1.419 -3.318 -10.513 1.00 96.56 90 LYS A N 1
ATOM 728 C CA . LYS A 1 90 ? 1.215 -3.975 -9.212 1.00 96.56 90 LYS A CA 1
ATOM 729 C C . LYS A 1 90 ? 0.707 -5.419 -9.342 1.00 96.56 90 LYS A C 1
ATOM 731 O O . LYS A 1 90 ? -0.096 -5.880 -8.535 1.00 96.56 90 LYS A O 1
ATOM 736 N N . ASP A 1 91 ? 1.186 -6.141 -10.355 1.00 95.31 91 ASP A N 1
ATOM 737 C CA . ASP A 1 91 ? 0.823 -7.538 -10.605 1.00 95.31 91 ASP A CA 1
ATOM 738 C C . ASP A 1 91 ? 1.997 -8.316 -11.212 1.00 95.31 91 ASP A C 1
ATOM 740 O O . ASP A 1 91 ? 2.350 -8.158 -12.383 1.00 95.31 91 ASP A O 1
ATOM 744 N N . PHE A 1 92 ? 2.583 -9.206 -10.409 1.00 94.94 92 PHE A N 1
ATOM 745 C CA . PHE A 1 92 ? 3.726 -10.024 -10.808 1.00 94.94 92 PHE A CA 1
ATOM 746 C C . PHE A 1 92 ? 3.379 -11.247 -11.656 1.00 94.94 92 PHE A C 1
ATOM 748 O O . PHE A 1 92 ? 4.309 -11.889 -12.143 1.00 94.94 92 PHE A O 1
ATOM 755 N N . LYS A 1 93 ? 2.097 -11.596 -11.849 1.00 93.75 93 LYS A N 1
ATOM 756 C CA . LYS A 1 93 ? 1.661 -12.761 -12.648 1.00 93.75 93 LYS A CA 1
ATOM 757 C C . LYS A 1 93 ? 2.377 -14.077 -12.288 1.00 93.75 93 LYS A C 1
ATOM 759 O O . LYS A 1 93 ? 2.696 -14.880 -13.159 1.00 93.75 93 LYS A O 1
ATOM 764 N N . CYS A 1 94 ? 2.669 -14.286 -11.004 1.00 93.56 94 CYS A N 1
ATOM 765 C CA . CYS A 1 94 ? 3.383 -15.474 -10.513 1.00 93.56 94 CYS A CA 1
ATOM 766 C C . CYS A 1 94 ? 2.884 -15.980 -9.146 1.00 93.56 94 CYS A C 1
ATOM 768 O O . CYS A 1 94 ? 3.595 -16.703 -8.453 1.00 93.56 94 CYS A O 1
ATOM 770 N N . GLY A 1 95 ? 1.674 -15.578 -8.730 1.00 92.25 95 GLY A N 1
ATOM 771 C CA . GLY A 1 95 ? 1.069 -16.020 -7.464 1.00 92.25 95 GLY A CA 1
ATOM 772 C C . GLY A 1 95 ? 1.742 -15.469 -6.199 1.00 92.25 95 GLY A C 1
ATOM 773 O O . GLY A 1 95 ? 1.546 -16.004 -5.109 1.00 92.25 95 GLY A O 1
ATOM 774 N N . VAL A 1 96 ? 2.549 -14.410 -6.320 1.00 94.69 96 VAL A N 1
ATOM 775 C CA . VAL A 1 96 ? 3.213 -13.756 -5.185 1.00 94.69 96 VAL A CA 1
ATOM 776 C C . VAL A 1 96 ? 2.384 -12.568 -4.699 1.00 94.69 96 VAL A C 1
ATOM 778 O O . VAL A 1 96 ? 2.052 -11.682 -5.480 1.00 94.69 96 VAL A O 1
ATOM 781 N N . SER A 1 97 ? 2.099 -12.540 -3.396 1.00 95.62 97 SER A N 1
ATOM 782 C CA . SER A 1 97 ? 1.453 -11.429 -2.689 1.00 95.62 97 SER A CA 1
ATOM 783 C C . SER A 1 97 ? 2.280 -10.983 -1.481 1.00 95.62 97 SER A C 1
ATOM 785 O O . SER A 1 97 ? 3.313 -11.583 -1.154 1.00 95.62 97 SER A O 1
ATOM 787 N N . GLU A 1 98 ? 1.829 -9.934 -0.793 1.00 95.62 98 GLU A N 1
ATOM 788 C CA . GLU A 1 98 ? 2.482 -9.404 0.404 1.00 95.62 98 GLU A CA 1
ATOM 789 C C . GLU A 1 98 ? 2.570 -10.464 1.506 1.00 95.62 98 GLU A C 1
ATOM 791 O O . GLU A 1 98 ? 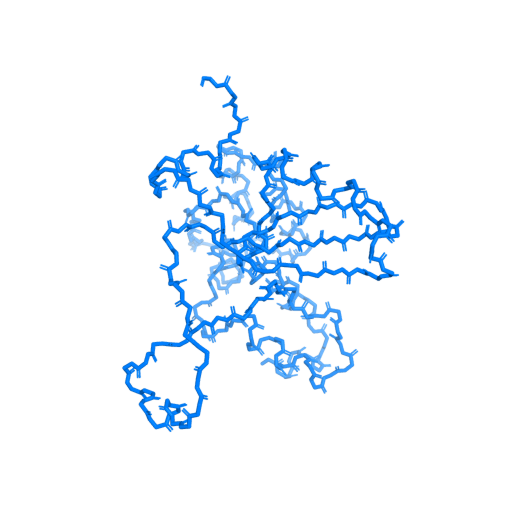3.546 -10.511 2.254 1.00 95.62 98 GLU A O 1
ATOM 796 N N . SER A 1 99 ? 1.577 -11.357 1.586 1.00 95.12 99 SER A N 1
ATOM 797 C CA . SER A 1 99 ? 1.560 -12.446 2.561 1.00 95.12 99 SER A CA 1
ATOM 798 C C . SER A 1 99 ? 2.643 -13.489 2.273 1.00 95.12 99 SER A C 1
ATOM 800 O O . SER A 1 99 ? 3.350 -13.888 3.202 1.00 95.12 99 SER A O 1
ATOM 802 N N . THR A 1 100 ? 2.857 -13.852 1.003 1.00 95.00 100 THR A N 1
ATOM 803 C CA . THR A 1 100 ? 3.943 -14.749 0.576 1.00 95.00 100 THR A CA 1
ATOM 804 C C . THR A 1 100 ? 5.312 -14.149 0.900 1.00 95.00 100 THR A C 1
ATOM 806 O O . THR A 1 100 ? 6.158 -14.821 1.498 1.00 95.00 100 THR A O 1
ATOM 809 N N . VAL A 1 101 ? 5.527 -12.870 0.565 1.00 95.75 101 VAL A N 1
ATOM 810 C CA . VAL A 1 101 ? 6.795 -12.171 0.841 1.00 95.75 101 VAL A CA 1
ATOM 811 C C . VAL A 1 101 ? 7.036 -12.054 2.344 1.00 95.75 101 VAL A C 1
ATOM 813 O O . VAL A 1 101 ? 8.095 -12.446 2.834 1.00 95.75 101 VAL A O 1
ATOM 816 N N . ASN A 1 102 ? 6.040 -11.603 3.107 1.00 96.06 102 ASN A N 1
ATOM 817 C CA . ASN A 1 102 ? 6.167 -11.442 4.553 1.00 96.06 102 ASN A CA 1
ATOM 818 C C . ASN A 1 102 ? 6.362 -12.776 5.280 1.00 96.06 102 ASN A C 1
ATOM 820 O O . ASN A 1 102 ? 7.113 -12.823 6.252 1.00 96.06 102 ASN A O 1
ATOM 824 N N . ALA A 1 103 ? 5.755 -13.869 4.811 1.00 94.06 103 ALA A N 1
ATOM 825 C CA . ALA A 1 103 ? 6.012 -15.206 5.343 1.00 94.06 103 ALA A CA 1
ATOM 826 C C . ALA A 1 103 ? 7.455 -15.667 5.073 1.00 94.06 103 ALA A C 1
ATOM 828 O O . ALA A 1 103 ? 8.090 -16.254 5.954 1.00 94.06 103 ALA A O 1
ATOM 829 N N . CYS A 1 104 ? 7.992 -15.364 3.886 1.00 92.69 104 CYS A N 1
ATOM 830 C CA . CYS A 1 104 ? 9.383 -15.646 3.540 1.00 92.69 104 CYS A CA 1
ATOM 831 C C . CYS A 1 104 ? 10.353 -14.861 4.439 1.00 92.69 104 CYS A C 1
ATOM 833 O O . CYS A 1 104 ? 11.265 -15.448 5.023 1.00 92.69 104 CYS A O 1
ATOM 835 N N . VAL A 1 105 ? 10.105 -13.560 4.621 1.00 93.88 105 VAL A N 1
ATOM 836 C CA . VAL A 1 105 ? 10.957 -12.658 5.411 1.00 93.88 105 VAL A CA 1
ATOM 837 C C . VAL A 1 105 ? 10.853 -12.916 6.917 1.00 93.88 105 VAL A C 1
ATOM 839 O O . VAL A 1 105 ? 11.868 -12.826 7.604 1.00 93.88 105 VAL A O 1
ATOM 842 N N . LYS A 1 106 ? 9.678 -13.291 7.447 1.00 90.56 106 LYS A N 1
ATOM 843 C CA . LYS A 1 106 ? 9.440 -13.503 8.892 1.00 90.56 106 LYS A CA 1
ATOM 844 C C . LYS A 1 106 ? 10.408 -14.503 9.531 1.00 90.56 106 LYS A C 1
ATOM 846 O O . LYS A 1 106 ? 10.765 -14.340 10.690 1.00 90.56 106 LYS A O 1
ATOM 851 N N . LYS A 1 107 ? 10.825 -15.53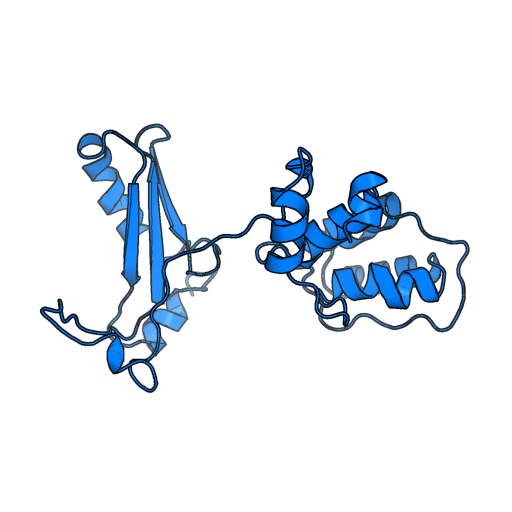3 8.790 1.00 81.75 107 LYS A N 1
ATOM 852 C CA . LYS A 1 107 ? 11.766 -16.561 9.272 1.00 81.75 107 LYS A CA 1
ATOM 853 C C . LYS A 1 107 ? 13.239 -16.131 9.179 1.00 81.75 107 LYS A C 1
ATOM 855 O O . LYS A 1 107 ? 14.123 -16.914 9.498 1.00 81.75 107 LYS A O 1
ATOM 860 N N . SER A 1 108 ? 13.511 -14.909 8.724 1.00 83.19 108 SER A N 1
ATOM 861 C CA . SER A 1 108 ? 14.855 -14.365 8.524 1.00 83.19 108 SER A CA 1
ATOM 862 C C . SER A 1 108 ? 15.113 -13.158 9.430 1.00 83.19 108 SER A C 1
ATOM 864 O O . SER A 1 108 ? 14.181 -12.479 9.851 1.00 83.19 108 SER A O 1
ATOM 866 N N . LYS A 1 109 ? 16.386 -12.809 9.653 1.00 83.75 109 LYS A N 1
ATOM 867 C CA . LYS A 1 109 ? 16.780 -11.541 10.303 1.00 83.75 109 LYS A CA 1
ATOM 868 C C . LYS A 1 109 ? 16.693 -10.321 9.359 1.00 83.75 109 LYS A C 1
ATOM 870 O O . LYS A 1 109 ? 17.279 -9.284 9.642 1.00 83.75 109 LYS A O 1
ATOM 875 N N . LYS A 1 110 ? 15.993 -10.426 8.219 1.00 89.38 110 LYS A N 1
ATOM 876 C CA . LYS A 1 110 ? 15.949 -9.400 7.157 1.00 89.38 110 LYS A CA 1
ATOM 877 C C . LYS A 1 110 ? 14.638 -8.610 7.151 1.00 89.38 110 LYS A C 1
ATOM 879 O O . LYS A 1 110 ? 14.008 -8.450 6.109 1.00 89.38 110 LYS A O 1
ATOM 884 N N . SER A 1 111 ? 14.230 -8.092 8.311 1.00 89.62 111 SER A N 1
ATOM 885 C CA . SER A 1 111 ? 12.992 -7.305 8.471 1.00 89.62 111 SER A CA 1
ATOM 886 C C . SER A 1 111 ? 12.891 -6.108 7.515 1.00 89.62 111 SER A C 1
ATOM 888 O O . SER A 1 111 ? 11.777 -5.734 7.155 1.00 89.62 111 SER A O 1
ATOM 890 N N . LYS A 1 112 ? 14.029 -5.584 7.028 1.00 94.19 112 LYS A N 1
ATOM 891 C CA . LYS A 1 112 ? 14.115 -4.541 5.989 1.00 94.19 112 LYS A CA 1
ATOM 892 C C . LYS A 1 112 ? 13.340 -4.853 4.702 1.00 94.19 112 LYS A C 1
ATOM 894 O O . LYS A 1 112 ? 12.971 -3.924 4.003 1.00 94.19 112 LYS A O 1
ATOM 899 N N . TYR A 1 113 ? 13.080 -6.129 4.396 1.00 96.25 113 TYR A N 1
ATOM 900 C CA . TYR A 1 113 ? 12.345 -6.568 3.199 1.00 96.25 113 TYR A CA 1
ATOM 901 C C . TYR A 1 113 ? 10.860 -6.845 3.434 1.00 96.25 113 TYR A C 1
ATOM 903 O O . TYR A 1 113 ? 10.158 -7.308 2.535 1.00 96.25 113 TYR A O 1
ATOM 911 N N . LYS A 1 114 ? 10.367 -6.610 4.651 1.00 96.00 114 LYS A N 1
ATOM 912 C CA . LYS A 1 114 ? 8.954 -6.787 4.971 1.00 96.00 114 LYS A CA 1
ATOM 913 C C . LYS A 1 114 ? 8.127 -5.769 4.183 1.00 96.00 114 LYS A C 1
ATOM 915 O O . LYS A 1 114 ? 8.434 -4.581 4.202 1.00 96.00 114 LYS A O 1
ATOM 920 N N . VAL A 1 115 ? 7.070 -6.226 3.523 1.00 96.44 115 VAL A N 1
ATOM 921 C CA . VAL A 1 115 ? 6.066 -5.350 2.912 1.00 96.44 115 VAL A CA 1
ATOM 922 C C . VAL A 1 115 ? 5.176 -4.805 4.034 1.00 96.44 115 VAL A C 1
ATOM 924 O O . VAL A 1 115 ? 4.610 -5.615 4.785 1.00 96.44 115 VAL A O 1
ATOM 927 N N . PRO A 1 116 ? 5.049 -3.477 4.198 1.00 94.31 116 PRO A N 1
ATOM 928 C CA . PRO A 1 116 ? 4.110 -2.889 5.145 1.00 94.31 116 PRO A CA 1
ATOM 929 C C . PRO A 1 116 ? 2.675 -3.289 4.798 1.00 94.31 116 PRO A C 1
ATOM 931 O O . PRO A 1 116 ? 2.282 -3.294 3.636 1.00 94.31 116 PRO A O 1
ATOM 934 N N . VAL A 1 117 ? 1.880 -3.655 5.807 1.00 93.25 117 VAL A N 1
ATOM 935 C CA . VAL A 1 117 ? 0.466 -3.986 5.602 1.00 93.25 117 VAL A CA 1
ATOM 936 C C . VAL A 1 117 ? -0.352 -3.408 6.737 1.00 93.25 117 VAL A C 1
ATOM 938 O O . VAL A 1 117 ? -0.127 -3.746 7.900 1.00 93.25 117 VAL A O 1
ATOM 941 N N . PHE A 1 118 ? -1.331 -2.583 6.388 1.00 92.94 118 PHE A N 1
ATOM 942 C CA . PHE A 1 118 ? -2.388 -2.195 7.306 1.00 92.94 118 PHE A CA 1
ATOM 943 C C . PHE A 1 118 ? -3.417 -3.329 7.381 1.00 92.94 118 PHE A C 1
ATOM 945 O O . PHE A 1 118 ? -3.947 -3.748 6.351 1.00 92.94 118 PHE A O 1
ATOM 952 N N . LYS A 1 119 ? -3.675 -3.862 8.580 1.00 91.50 119 LYS A N 1
ATOM 953 C CA . LYS A 1 119 ? -4.659 -4.932 8.797 1.00 91.50 119 LYS A CA 1
ATOM 954 C C . LYS A 1 119 ? -5.572 -4.583 9.963 1.00 91.50 119 LYS A C 1
ATOM 956 O O . LYS A 1 119 ? -5.099 -4.132 11.000 1.00 91.50 119 LYS A O 1
ATOM 961 N N . CYS A 1 120 ? -6.855 -4.871 9.794 1.00 93.19 120 CYS A N 1
ATOM 962 C CA . CYS A 1 120 ? -7.858 -4.876 10.852 1.00 93.19 120 CYS A CA 1
ATOM 963 C C . CYS A 1 120 ? -8.530 -6.255 10.912 1.00 93.19 120 CYS A C 1
ATOM 965 O O . CYS A 1 120 ? -8.341 -7.097 10.026 1.00 93.19 120 CYS A O 1
ATOM 967 N N . MET A 1 121 ? -9.305 -6.501 11.966 1.00 94.50 121 MET A N 1
ATOM 968 C CA . MET A 1 121 ? -10.096 -7.722 12.074 1.00 94.50 121 MET A CA 1
ATOM 969 C C . MET A 1 121 ? -11.224 -7.705 11.032 1.00 94.50 121 MET A C 1
ATOM 971 O O . MET A 1 121 ? -11.861 -6.676 10.816 1.00 94.50 121 MET A O 1
ATOM 975 N N . LEU A 1 122 ? -11.461 -8.841 10.371 1.00 93.12 122 LEU A N 1
ATOM 976 C CA . LEU A 1 122 ? -12.518 -9.007 9.371 1.00 93.12 122 LEU A CA 1
ATOM 977 C C . LEU A 1 122 ? -13.415 -10.184 9.757 1.00 93.12 122 LEU A C 1
ATOM 979 O O . LEU A 1 122 ? -12.924 -11.226 10.200 1.00 93.12 122 LEU A O 1
ATOM 983 N N . ALA A 1 123 ? -14.722 -10.016 9.567 1.00 93.00 123 ALA A N 1
ATOM 984 C CA . ALA A 1 123 ? -15.703 -11.070 9.784 1.00 93.00 123 ALA A CA 1
ATOM 985 C C . ALA A 1 123 ? -15.622 -12.148 8.690 1.00 93.00 123 ALA A C 1
ATOM 987 O O . ALA A 1 123 ? -15.147 -11.903 7.578 1.00 93.00 123 ALA A O 1
ATOM 988 N N . LYS A 1 124 ? -16.121 -13.343 9.009 1.00 92.25 124 LYS A N 1
ATOM 989 C CA . LYS A 1 124 ? -16.399 -14.399 8.032 1.00 92.25 124 LYS A CA 1
ATOM 990 C C . LYS A 1 124 ? -17.905 -14.596 7.945 1.00 92.25 124 LYS A C 1
ATOM 992 O O . LYS A 1 124 ? -18.593 -14.397 8.943 1.00 92.25 124 LYS A O 1
ATOM 997 N N . ASP A 1 125 ? -18.381 -14.991 6.771 1.00 93.00 125 ASP A N 1
ATOM 998 C CA . ASP A 1 125 ? -19.775 -15.392 6.593 1.00 93.00 125 ASP A CA 1
ATOM 999 C C . ASP A 1 125 ? -20.106 -16.564 7.536 1.00 93.00 125 ASP A C 1
ATOM 1001 O O . ASP A 1 125 ? -19.263 -17.433 7.781 1.00 93.00 125 ASP A O 1
ATOM 1005 N N . SER A 1 126 ? -21.312 -16.562 8.101 1.00 90.81 126 SER A N 1
ATOM 1006 C CA . SER A 1 126 ? -21.828 -17.671 8.903 1.00 90.81 126 SER A CA 1
ATOM 1007 C C . SER A 1 126 ? -22.047 -18.914 8.047 1.00 90.81 126 SER A C 1
ATOM 1009 O O . SER A 1 126 ? -21.821 -20.029 8.524 1.00 90.81 126 SER A O 1
ATOM 1011 N N . LYS A 1 127 ? -22.427 -18.721 6.778 1.00 93.38 127 LYS A N 1
ATOM 1012 C CA . LYS A 1 127 ? -22.629 -19.797 5.810 1.00 93.38 127 LYS A CA 1
ATOM 1013 C C . LYS A 1 127 ? -21.311 -20.536 5.554 1.00 93.38 127 LYS A C 1
ATOM 1015 O O . LYS A 1 127 ? -20.327 -19.949 5.108 1.00 93.38 127 LYS A O 1
ATOM 1020 N N . GLY A 1 128 ? -21.281 -21.836 5.843 1.00 92.06 128 GLY A N 1
ATOM 1021 C CA . GLY A 1 128 ? -20.081 -22.681 5.787 1.00 92.06 128 GLY A CA 1
ATOM 1022 C C . GLY A 1 128 ? -19.205 -22.635 7.049 1.00 92.06 128 GLY A C 1
ATOM 1023 O O . GLY A 1 128 ? -18.129 -23.246 7.095 1.00 92.06 128 GLY A O 1
ATOM 1024 N N . HIS A 1 129 ? -19.631 -21.912 8.085 1.00 93.00 129 HIS A N 1
ATOM 1025 C CA . HIS A 1 129 ? -18.959 -21.808 9.381 1.00 93.00 129 HIS A CA 1
ATOM 1026 C C . HIS A 1 129 ? -19.905 -22.057 10.565 1.00 93.00 129 HIS A C 1
ATOM 1028 O O . HIS A 1 129 ? -19.590 -21.684 11.694 1.00 93.00 129 HIS A O 1
ATOM 1034 N N . GLU A 1 130 ? -21.009 -22.766 10.342 1.00 94.56 130 GLU A N 1
ATOM 1035 C CA . GLU A 1 130 ? -22.073 -23.038 11.316 1.00 94.56 130 GLU A CA 1
ATOM 1036 C C . GLU A 1 130 ? -21.528 -23.725 12.574 1.00 94.56 130 GLU A C 1
ATOM 1038 O O . GLU A 1 130 ? -21.891 -23.377 13.693 1.00 94.56 130 GLU A O 1
ATOM 1043 N N . LYS A 1 131 ? -20.541 -24.617 12.413 1.00 94.75 131 LYS A N 1
ATOM 1044 C CA . LYS A 1 131 ? -19.859 -25.295 13.532 1.00 94.75 131 LYS A CA 1
ATOM 1045 C C . LYS A 1 131 ? -19.153 -24.338 14.505 1.00 94.75 131 LYS A C 1
ATOM 1047 O O . LYS A 1 131 ? -18.834 -24.736 15.618 1.00 94.75 131 LYS A O 1
ATOM 1052 N N . LYS A 1 132 ? -18.866 -23.095 14.097 1.00 92.50 132 LYS A N 1
ATOM 1053 C CA . LYS A 1 132 ? -18.244 -22.060 14.946 1.00 92.50 132 LYS A CA 1
ATOM 1054 C C . LYS A 1 132 ? -19.276 -21.191 15.673 1.00 92.50 132 LYS A C 1
ATOM 1056 O O . LYS A 1 132 ? -18.906 -20.439 16.577 1.00 92.50 132 LYS A O 1
ATOM 1061 N N . LEU A 1 133 ? -20.552 -21.301 15.306 1.00 91.81 133 LEU A N 1
ATOM 1062 C CA . LEU A 1 133 ? -21.672 -20.548 15.875 1.00 91.81 133 LEU A CA 1
ATOM 1063 C C . LEU A 1 133 ? -22.371 -21.322 17.000 1.00 91.81 133 LEU A C 1
ATOM 1065 O O . LEU A 1 133 ? -23.590 -21.322 17.105 1.00 91.81 133 LEU A O 1
ATOM 1069 N N . VAL A 1 134 ? -21.584 -21.986 17.843 1.00 94.56 134 VAL A N 1
ATOM 1070 C CA . VAL A 1 134 ? -22.065 -22.740 19.009 1.00 94.56 134 VAL A CA 1
ATOM 1071 C C . VAL A 1 134 ? -21.705 -22.024 20.311 1.00 94.56 134 VAL A C 1
ATOM 1073 O O . VAL A 1 134 ? -20.687 -21.323 20.367 1.00 94.56 134 VAL A O 1
ATOM 1076 N N . GLY A 1 135 ? -22.514 -22.226 21.352 1.00 96.31 135 GLY A N 1
ATOM 1077 C CA . GLY A 1 135 ? -22.374 -21.564 22.653 1.00 96.31 135 GLY A CA 1
ATOM 1078 C C . GLY A 1 135 ? -22.912 -20.133 22.659 1.00 96.31 135 GLY A C 1
ATOM 1079 O O . GLY A 1 135 ? -23.546 -19.690 21.703 1.00 96.31 135 GLY A O 1
ATOM 1080 N N . GLU A 1 136 ? -22.642 -19.404 23.736 1.00 97.12 136 GLU A N 1
ATOM 1081 C CA . GLU A 1 136 ? -23.075 -18.014 23.880 1.00 97.12 136 GLU A CA 1
ATOM 1082 C C . GLU A 1 136 ? -22.350 -17.102 22.881 1.00 97.12 136 GLU A C 1
ATOM 1084 O O . GLU A 1 136 ? -21.139 -17.224 22.651 1.00 97.12 136 GLU A O 1
ATOM 1089 N N . LYS A 1 137 ? -23.105 -16.195 22.253 1.00 95.19 137 LYS A N 1
ATOM 1090 C CA . LYS A 1 137 ? -22.599 -15.229 21.271 1.00 95.19 137 LYS A CA 1
ATOM 1091 C C . LYS A 1 137 ? -23.134 -13.843 21.578 1.00 95.19 137 LYS A C 1
ATOM 1093 O O . LYS A 1 137 ? -24.302 -13.683 21.917 1.00 95.19 137 LYS A O 1
ATOM 1098 N N . LEU A 1 138 ? -22.278 -12.848 21.374 1.00 95.50 138 LEU A N 1
ATOM 1099 C CA . LEU A 1 138 ? -22.697 -11.457 21.281 1.00 95.50 138 LEU A CA 1
ATOM 1100 C C . LEU A 1 138 ? -23.236 -11.219 19.869 1.00 95.50 138 LEU A C 1
ATOM 1102 O O . LEU A 1 138 ? -22.555 -11.520 18.886 1.00 95.50 138 LEU A O 1
ATOM 1106 N N . ILE A 1 139 ? -24.460 -10.711 19.786 1.00 94.00 139 ILE A N 1
ATOM 1107 C CA . ILE A 1 139 ? -25.111 -10.329 18.535 1.00 94.00 139 ILE A CA 1
ATOM 1108 C C . ILE A 1 139 ? -25.111 -8.807 18.467 1.00 94.00 139 ILE A C 1
ATOM 1110 O O . ILE A 1 139 ? -25.467 -8.148 19.439 1.00 94.00 139 ILE A O 1
ATOM 1114 N N . ASP A 1 140 ? -24.706 -8.268 17.323 1.00 94.12 140 ASP A N 1
ATOM 1115 C CA . ASP A 1 140 ? -24.641 -6.830 17.082 1.00 94.12 140 ASP A CA 1
ATOM 1116 C C . ASP A 1 140 ? -25.173 -6.511 15.680 1.00 94.12 140 ASP A C 1
ATOM 1118 O O . ASP A 1 140 ? -25.213 -7.378 14.796 1.00 94.12 140 ASP A O 1
ATOM 1122 N N . TYR A 1 141 ? -25.594 -5.269 15.469 1.00 93.88 141 TYR A N 1
ATOM 1123 C CA . TYR A 1 141 ? -26.106 -4.818 14.186 1.00 93.88 141 TYR A CA 1
ATOM 1124 C C . TYR A 1 141 ? -24.973 -4.658 13.176 1.00 93.88 141 TYR A C 1
ATOM 1126 O O . TYR A 1 141 ? -23.987 -3.953 13.397 1.00 93.88 141 TYR A O 1
ATOM 1134 N N . LYS A 1 142 ? -25.152 -5.250 11.992 1.00 93.75 142 LYS A N 1
ATOM 1135 C CA . LYS A 1 142 ? -24.293 -4.953 10.847 1.00 93.75 142 LYS A CA 1
ATOM 1136 C C . LYS A 1 142 ? -24.763 -3.655 10.192 1.00 93.75 142 LYS A C 1
ATOM 1138 O O . LYS A 1 142 ? -25.638 -3.674 9.331 1.00 93.75 142 LYS A O 1
ATOM 1143 N N . LEU A 1 143 ? -24.156 -2.545 10.597 1.00 93.19 143 LEU A N 1
ATOM 1144 C CA . LEU A 1 143 ? -24.414 -1.229 10.013 1.00 93.19 143 LEU A CA 1
ATOM 1145 C C . LEU A 1 143 ? -23.969 -1.169 8.539 1.00 93.19 143 LEU A C 1
ATOM 1147 O O . LEU A 1 143 ? -23.006 -1.834 8.140 1.00 93.19 143 LEU A O 1
ATOM 1151 N N . ASP A 1 144 ? -24.684 -0.377 7.736 1.00 90.81 144 ASP A N 1
ATOM 1152 C CA . ASP A 1 144 ? -24.369 -0.129 6.324 1.00 90.81 144 ASP A CA 1
ATOM 1153 C C . ASP A 1 144 ? -23.687 1.234 6.167 1.00 90.81 144 ASP A C 1
ATOM 1155 O O . ASP A 1 144 ? -24.320 2.276 5.988 1.00 90.81 144 ASP A O 1
ATOM 1159 N N . GLY A 1 145 ? -22.369 1.229 6.337 1.00 92.19 145 GLY A N 1
ATOM 1160 C CA . GLY A 1 145 ? -21.551 2.427 6.396 1.00 92.19 145 GLY A CA 1
ATOM 1161 C C . GLY A 1 145 ? -20.162 2.198 5.820 1.00 92.19 145 GLY A C 1
ATOM 1162 O O . GLY A 1 145 ? -19.953 1.366 4.935 1.00 92.19 145 GLY A O 1
ATOM 1163 N N . VAL A 1 146 ? -19.198 2.973 6.308 1.00 92.88 146 VAL A N 1
ATOM 1164 C CA . VAL A 1 146 ? -17.787 2.807 5.958 1.00 92.88 146 VAL A CA 1
ATOM 1165 C C . VAL A 1 146 ? -16.990 2.482 7.210 1.00 92.88 146 VAL A C 1
ATOM 1167 O O . VAL A 1 146 ? -16.954 3.275 8.149 1.00 92.88 146 VAL A O 1
ATOM 1170 N N . ARG A 1 147 ? -16.287 1.348 7.195 1.00 95.12 147 ARG A N 1
ATOM 1171 C CA . ARG A 1 147 ? -15.342 0.960 8.248 1.00 95.12 147 ARG A CA 1
ATOM 1172 C C . ARG A 1 147 ? -14.287 2.039 8.482 1.00 95.12 147 ARG A C 1
ATOM 1174 O O . ARG A 1 147 ? -13.531 2.375 7.563 1.00 95.12 147 ARG A O 1
ATOM 1181 N N . VAL A 1 148 ? -14.181 2.504 9.723 1.00 96.69 148 VAL A N 1
ATOM 1182 C CA . VAL A 1 148 ? -13.183 3.475 10.176 1.00 96.69 148 VAL A CA 1
ATOM 1183 C C . VAL A 1 148 ? -12.386 2.903 11.342 1.00 96.69 148 VAL A C 1
ATOM 1185 O O . VAL A 1 148 ? -12.918 2.611 12.409 1.00 96.69 148 VAL A O 1
ATOM 1188 N N . VAL A 1 149 ? -11.074 2.825 11.144 1.00 97.38 149 VAL A N 1
ATOM 1189 C CA . VAL A 1 149 ? -10.091 2.545 12.186 1.00 97.38 149 VAL A CA 1
ATOM 1190 C C . VAL A 1 149 ? -9.544 3.882 12.679 1.00 97.38 149 VAL A C 1
ATOM 1192 O O . VAL A 1 149 ? -8.792 4.554 11.971 1.00 97.38 149 VAL A O 1
ATOM 1195 N N . THR A 1 150 ? -9.939 4.291 13.879 1.00 97.50 150 THR A N 1
ATOM 1196 C CA . THR A 1 150 ? -9.475 5.523 14.524 1.00 97.50 150 THR A CA 1
ATOM 1197 C C . THR A 1 150 ? -8.278 5.213 15.413 1.00 97.50 150 THR A C 1
ATOM 1199 O O . THR A 1 150 ? -8.399 4.468 16.379 1.00 97.50 150 THR A O 1
ATOM 1202 N N . ILE A 1 151 ? -7.123 5.797 15.108 1.00 97.06 151 ILE A N 1
ATOM 1203 C CA . ILE A 1 151 ? -5.908 5.703 15.917 1.00 97.06 151 ILE A CA 1
ATOM 1204 C C . ILE A 1 151 ? -5.770 6.990 16.725 1.00 97.06 151 ILE A C 1
ATOM 1206 O O . ILE A 1 151 ? -5.621 8.077 16.163 1.00 97.06 151 ILE A O 1
ATOM 1210 N N . ILE A 1 152 ? -5.806 6.849 18.044 1.00 97.31 152 ILE A N 1
ATOM 1211 C CA . ILE A 1 152 ? -5.657 7.918 19.027 1.00 97.31 152 ILE A CA 1
ATOM 1212 C C . ILE A 1 152 ? -4.273 7.768 19.640 1.00 97.31 152 ILE A C 1
ATOM 1214 O O . ILE A 1 152 ? -3.966 6.738 20.231 1.00 97.31 152 ILE A O 1
ATOM 1218 N N . ASN A 1 153 ? -3.435 8.792 19.528 1.00 96.38 153 ASN A N 1
ATOM 1219 C CA . ASN A 1 153 ? -2.145 8.829 20.201 1.00 96.38 153 ASN A CA 1
ATOM 1220 C C . ASN A 1 153 ? -2.115 10.018 21.178 1.00 96.38 153 ASN A C 1
ATOM 1222 O O . ASN A 1 153 ? -1.948 11.160 20.736 1.00 96.38 153 ASN A O 1
ATOM 1226 N N . PRO A 1 154 ? -2.280 9.778 22.495 1.00 94.31 154 PRO A N 1
ATOM 1227 C CA . PRO A 1 154 ? -2.313 10.844 23.495 1.00 94.31 154 PRO A CA 1
ATOM 1228 C C . PRO A 1 154 ? -0.934 11.466 23.766 1.00 94.31 154 PRO A C 1
ATOM 1230 O O . PRO A 1 154 ? -0.885 12.580 24.292 1.00 94.31 154 PRO A O 1
ATOM 1233 N N . ILE A 1 155 ? 0.159 10.782 23.387 1.00 93.81 155 ILE A N 1
ATOM 1234 C CA . ILE A 1 155 ? 1.549 11.246 23.534 1.00 93.81 155 ILE A CA 1
ATOM 1235 C C . ILE A 1 155 ? 1.856 12.290 22.459 1.00 93.81 155 ILE A C 1
ATOM 1237 O O . ILE A 1 155 ? 2.284 13.394 22.776 1.00 93.81 155 ILE A O 1
ATOM 1241 N N . SER A 1 156 ? 1.580 11.971 21.190 1.00 94.81 156 SER A N 1
ATOM 1242 C CA . SER A 1 156 ? 1.766 12.907 20.071 1.00 94.81 156 SER A CA 1
ATOM 1243 C C . SER A 1 156 ? 0.583 13.854 19.855 1.00 94.81 156 SER A C 1
ATOM 1245 O O . SER A 1 156 ? 0.640 14.679 18.949 1.00 94.81 156 SER A O 1
ATOM 1247 N N . LYS A 1 157 ? -0.489 13.733 20.652 1.00 94.44 157 LYS A N 1
ATOM 1248 C CA . LYS A 1 157 ? -1.734 14.517 20.539 1.00 94.44 157 LYS A CA 1
ATOM 1249 C C . LYS A 1 157 ? -2.356 14.460 19.141 1.00 94.44 157 LYS A C 1
ATOM 1251 O O . LYS A 1 157 ? -2.793 15.469 18.601 1.00 94.44 157 LYS A O 1
ATOM 1256 N N . THR A 1 158 ? -2.427 13.262 18.561 1.00 95.38 158 THR A N 1
ATOM 1257 C CA . THR A 1 158 ? -3.009 13.056 17.226 1.00 95.38 158 THR A CA 1
ATOM 1258 C C . THR A 1 158 ? -4.176 12.081 17.258 1.00 95.38 158 THR A C 1
ATOM 1260 O O . THR A 1 158 ? -4.056 11.003 17.843 1.00 95.38 158 THR A O 1
ATOM 1263 N N . VAL A 1 159 ? -5.256 12.407 16.546 1.00 96.94 159 VAL A N 1
ATOM 1264 C CA . VAL A 1 159 ? -6.324 11.463 16.193 1.00 96.94 159 VAL A CA 1
ATOM 1265 C C . VAL A 1 159 ? -6.387 11.351 14.677 1.00 96.94 159 VAL A C 1
ATOM 1267 O O . VAL A 1 159 ? -6.609 12.340 13.984 1.00 96.94 159 VAL A O 1
ATOM 1270 N N . LYS A 1 160 ? -6.189 10.141 14.156 1.00 96.88 160 LYS A N 1
ATOM 1271 C CA . LYS A 1 160 ? -6.251 9.862 12.719 1.00 96.88 160 LYS A CA 1
ATOM 1272 C C . LYS A 1 160 ? -7.225 8.743 12.424 1.00 96.88 160 LYS A C 1
ATOM 1274 O O . LYS A 1 160 ? -7.316 7.780 13.179 1.00 96.88 160 LYS A O 1
ATOM 1279 N N . GLN A 1 161 ? -7.929 8.857 11.310 1.00 97.25 161 GLN A N 1
ATOM 1280 C CA . GLN A 1 161 ? -8.925 7.886 10.885 1.00 97.25 161 GLN A CA 1
ATOM 1281 C C . GLN A 1 161 ? -8.500 7.255 9.573 1.00 97.25 161 GLN A C 1
ATOM 1283 O O . GLN A 1 161 ? -8.102 7.954 8.648 1.00 97.25 161 GLN A O 1
ATOM 1288 N N . TYR A 1 162 ? -8.596 5.935 9.490 1.00 95.94 162 TYR A N 1
ATOM 1289 C CA . TYR A 1 162 ? -8.175 5.170 8.328 1.00 95.94 162 TYR A CA 1
ATOM 1290 C C . TYR A 1 162 ? -9.283 4.229 7.875 1.00 95.94 162 TYR A C 1
ATOM 1292 O O . TYR A 1 162 ? -10.037 3.683 8.677 1.00 95.94 162 TYR A O 1
ATOM 1300 N N . SER A 1 163 ? -9.353 3.992 6.573 1.00 94.50 163 SER A N 1
ATOM 1301 C CA . SER A 1 163 ? -10.123 2.883 6.012 1.00 94.50 163 SER A CA 1
ATOM 1302 C C . SER A 1 163 ? -9.543 1.535 6.449 1.00 94.50 163 SER A C 1
ATOM 1304 O O . SER A 1 163 ? -8.376 1.438 6.834 1.00 94.50 163 SER A O 1
ATOM 1306 N N . ARG A 1 164 ? -10.305 0.454 6.245 1.00 92.81 164 ARG A N 1
ATOM 1307 C CA . ARG A 1 164 ? -9.824 -0.934 6.418 1.00 92.81 164 ARG A CA 1
ATOM 1308 C C . ARG A 1 164 ? -8.520 -1.266 5.668 1.00 92.81 164 ARG A C 1
ATOM 1310 O O . ARG A 1 164 ? -7.827 -2.206 6.034 1.00 92.81 164 ARG A O 1
ATOM 1317 N N . ASN A 1 165 ? -8.197 -0.504 4.618 1.00 90.69 165 ASN A N 1
ATOM 1318 C CA . ASN A 1 165 ? -7.008 -0.688 3.782 1.00 90.69 165 ASN A CA 1
ATOM 1319 C C . ASN A 1 165 ? -5.876 0.302 4.124 1.00 90.69 165 ASN A C 1
ATOM 1321 O O . ASN A 1 165 ? -4.906 0.389 3.377 1.00 90.69 165 ASN A O 1
ATOM 1325 N N . GLY A 1 166 ? -6.004 1.083 5.202 1.00 92.19 166 GLY A N 1
ATOM 1326 C CA . GLY A 1 166 ? -4.968 2.010 5.670 1.00 92.19 166 GLY A CA 1
ATOM 1327 C C . GLY A 1 166 ? -4.932 3.373 4.976 1.00 92.19 166 GLY A C 1
ATOM 1328 O O . GLY A 1 166 ? -4.059 4.177 5.277 1.00 92.19 166 GLY A O 1
ATOM 1329 N N . LYS A 1 167 ? -5.868 3.673 4.065 1.00 92.06 167 LYS A N 1
ATOM 1330 C CA . LYS A 1 167 ? -6.003 5.031 3.505 1.00 92.06 167 LYS A CA 1
ATOM 1331 C C . LYS A 1 167 ? -6.594 5.973 4.547 1.00 92.06 167 LYS A C 1
ATOM 1333 O O . LYS A 1 167 ? -7.654 5.650 5.080 1.00 92.06 167 LYS A O 1
ATOM 1338 N N . GLU A 1 168 ? -5.933 7.097 4.802 1.00 93.69 168 GLU A N 1
ATOM 1339 C CA . GLU A 1 168 ? -6.389 8.121 5.749 1.00 93.69 168 GLU A CA 1
ATOM 1340 C C . GLU A 1 168 ? -7.672 8.809 5.241 1.00 93.69 168 GLU A C 1
ATOM 1342 O O . GLU A 1 168 ? -7.818 9.093 4.049 1.00 93.69 168 GLU A O 1
ATOM 1347 N N . PHE A 1 169 ? -8.619 9.047 6.147 1.00 93.69 169 PHE A N 1
ATOM 1348 C CA . PHE A 1 169 ? -9.811 9.852 5.913 1.00 93.69 169 PHE A CA 1
ATOM 1349 C C . PHE A 1 169 ? -9.571 11.275 6.412 1.00 93.69 169 PHE A C 1
ATOM 1351 O O . PHE A 1 169 ? -9.189 11.478 7.562 1.00 93.69 169 PHE A O 1
ATOM 1358 N N . HIS A 1 170 ? -9.868 12.264 5.570 1.00 91.12 170 HIS A N 1
ATOM 1359 C CA . HIS A 1 170 ? -9.700 13.683 5.909 1.00 91.12 170 HIS A CA 1
ATOM 1360 C C . HIS A 1 170 ? -11.031 14.423 6.129 1.00 91.12 170 HIS A C 1
ATOM 1362 O O . HIS A 1 170 ? -11.042 15.541 6.634 1.00 91.12 170 HIS A O 1
ATOM 1368 N N . ASN A 1 171 ? -12.166 13.791 5.809 1.00 90.12 171 ASN A N 1
ATOM 1369 C CA . ASN A 1 171 ? -13.475 14.458 5.758 1.00 90.12 171 ASN A CA 1
ATOM 1370 C C . ASN A 1 171 ? -14.301 14.331 7.048 1.00 90.12 171 ASN A C 1
ATOM 1372 O O . ASN A 1 171 ? -15.403 14.863 7.146 1.00 90.12 171 ASN A O 1
ATOM 1376 N N . PHE A 1 172 ? -13.755 13.678 8.072 1.00 90.00 172 PHE A N 1
ATOM 1377 C CA . PHE A 1 172 ? -14.410 13.453 9.364 1.00 90.00 172 PHE A CA 1
ATOM 1378 C C . PHE A 1 172 ? -13.757 14.257 10.500 1.00 90.00 172 PHE A C 1
ATOM 1380 O O . PHE A 1 172 ? -13.806 13.875 11.668 1.00 90.00 172 PHE A O 1
ATOM 1387 N N . GLY A 1 173 ? -13.160 15.409 10.172 1.00 90.69 173 GLY A N 1
ATOM 1388 C CA . GLY A 1 173 ? -12.385 16.213 11.123 1.00 90.69 173 GLY A CA 1
ATOM 1389 C C . GLY A 1 173 ? -13.170 16.710 12.344 1.00 90.69 173 GLY A C 1
ATOM 1390 O O . GLY A 1 173 ? -12.587 16.974 13.389 1.00 90.69 173 GLY A O 1
ATOM 1391 N N . HIS A 1 174 ? -14.498 16.824 12.254 1.00 92.88 174 HIS A N 1
ATOM 1392 C CA . HIS A 1 174 ? -15.332 17.170 13.409 1.00 92.88 174 HIS A CA 1
ATOM 1393 C C . HIS A 1 174 ? -15.338 16.057 14.475 1.00 92.88 174 HIS A C 1
ATOM 1395 O O . HIS A 1 174 ? -15.354 16.357 15.667 1.00 92.88 174 HIS A O 1
ATOM 1401 N N . ILE A 1 175 ? -15.251 14.787 14.061 1.00 94.19 175 ILE A N 1
ATOM 1402 C CA . ILE A 1 175 ? -15.197 13.623 14.957 1.00 94.19 175 ILE A CA 1
ATOM 1403 C C . ILE A 1 175 ? -13.817 13.516 15.595 1.00 94.19 175 ILE A C 1
ATOM 1405 O O . ILE A 1 175 ? -13.719 13.357 16.809 1.00 94.19 175 ILE A O 1
ATOM 1409 N N . THR A 1 176 ? -12.746 13.661 14.808 1.00 94.81 176 THR A N 1
ATOM 1410 C CA . THR A 1 176 ? -11.381 13.623 15.354 1.00 94.81 176 THR A CA 1
ATOM 1411 C C . THR A 1 176 ? -11.175 14.734 16.385 1.00 94.81 176 THR A C 1
ATOM 1413 O O . THR A 1 176 ? -10.759 14.439 17.501 1.00 94.81 176 THR A O 1
ATOM 1416 N N . LYS A 1 177 ? -11.609 15.969 16.086 1.00 95.31 177 LYS A N 1
ATOM 1417 C CA . LYS A 1 177 ? -11.588 17.104 17.031 1.00 95.31 177 LYS A CA 1
ATOM 1418 C C . LYS A 1 177 ? -12.401 16.861 18.299 1.00 95.31 177 LYS A C 1
ATOM 1420 O O . LYS A 1 177 ? -12.047 17.360 19.364 1.00 95.31 177 LYS A O 1
ATOM 1425 N N . TYR A 1 178 ? -13.518 16.142 18.204 1.00 95.44 178 TYR A N 1
ATOM 1426 C CA . TYR A 1 178 ? -14.298 15.786 19.386 1.00 95.44 178 TYR A CA 1
ATOM 1427 C C . TYR A 1 178 ? -13.530 14.802 20.276 1.00 95.44 178 TYR A C 1
ATOM 1429 O O . TYR A 1 178 ? -13.433 15.027 21.479 1.00 95.44 178 TYR A O 1
ATOM 1437 N N . ILE A 1 179 ? -12.924 13.768 19.686 1.00 95.06 179 ILE A N 1
ATOM 1438 C CA . ILE A 1 179 ? -12.128 12.758 20.402 1.00 95.06 179 ILE A CA 1
ATOM 1439 C C . ILE A 1 179 ? -10.887 13.378 21.061 1.00 95.06 179 ILE A C 1
ATOM 1441 O O . ILE A 1 179 ? -10.546 13.012 22.184 1.00 95.06 179 ILE A O 1
ATOM 1445 N N . GLU A 1 180 ? -10.236 14.346 20.409 1.00 94.19 180 GLU A N 1
ATOM 1446 C CA . GLU A 1 180 ? -9.064 15.062 20.944 1.00 94.19 180 GLU A CA 1
ATOM 1447 C C . GLU A 1 180 ? -9.323 15.692 22.325 1.00 94.19 180 GLU A C 1
ATOM 1449 O O . GLU A 1 180 ? -8.421 15.739 23.165 1.00 94.19 180 GLU A O 1
ATOM 1454 N N . LYS A 1 181 ? -10.568 16.098 22.620 1.00 95.12 181 LYS A N 1
ATOM 1455 C CA . LYS A 1 181 ? -10.960 16.642 23.936 1.00 95.12 181 LYS A CA 1
ATOM 1456 C C . LYS A 1 181 ? -10.792 15.638 25.079 1.00 95.12 181 LYS A C 1
ATOM 1458 O O . LYS A 1 181 ? -10.703 16.039 26.235 1.00 95.12 181 LYS A O 1
ATOM 1463 N N . PHE A 1 182 ? -10.730 14.349 24.760 1.00 94.12 182 PHE A N 1
ATOM 1464 C CA . PHE A 1 182 ? -10.668 13.251 25.717 1.00 94.12 182 PHE A CA 1
ATOM 1465 C C . PHE A 1 182 ? -9.285 12.600 25.790 1.00 94.12 182 PHE A C 1
ATOM 1467 O O . PHE A 1 182 ? -9.155 11.515 26.350 1.00 94.12 182 PHE A O 1
ATOM 1474 N N . PHE A 1 183 ? -8.226 13.237 25.270 1.00 93.44 183 PHE A N 1
ATOM 1475 C CA . PHE A 1 183 ? -6.873 12.670 25.339 1.00 93.44 183 PHE A CA 1
ATOM 1476 C C . PHE A 1 183 ? -6.428 12.292 26.754 1.00 93.44 183 PHE A C 1
ATOM 1478 O O . PHE A 1 183 ? -5.668 11.344 26.911 1.00 93.44 183 PHE A O 1
ATOM 1485 N N . THR A 1 184 ? -6.888 13.017 27.773 1.00 93.00 184 THR A N 1
ATOM 1486 C CA . THR A 1 184 ? -6.570 12.745 29.182 1.00 93.00 184 THR A CA 1
ATOM 1487 C C . THR A 1 184 ? -7.140 11.419 29.688 1.00 93.00 184 THR A C 1
ATOM 1489 O O . THR A 1 184 ? -6.646 10.902 30.686 1.00 93.00 184 THR A O 1
ATOM 1492 N N . LEU A 1 185 ? -8.133 10.843 29.001 1.00 93.00 185 LEU A N 1
ATOM 1493 C CA . LEU A 1 185 ? -8.693 9.532 29.332 1.00 93.00 185 LEU A CA 1
ATOM 1494 C C . LEU A 1 185 ? -7.807 8.370 28.858 1.00 93.00 185 LEU A C 1
ATOM 1496 O O . LEU A 1 185 ? -7.958 7.251 29.344 1.00 93.00 185 LEU A O 1
ATOM 1500 N N . PHE A 1 186 ? -6.875 8.614 27.931 1.00 92.38 186 PHE A N 1
ATOM 1501 C CA . PHE A 1 186 ? -6.030 7.580 27.340 1.00 92.38 186 PHE A CA 1
ATOM 1502 C C . PHE A 1 186 ? -4.599 7.684 27.871 1.00 92.38 186 PHE A C 1
ATOM 1504 O O . PHE A 1 186 ? -3.915 8.685 27.662 1.00 92.38 186 PHE A O 1
ATOM 1511 N N . LYS A 1 187 ? -4.125 6.629 28.540 1.00 92.69 187 LYS A N 1
ATOM 1512 C CA . LYS A 1 187 ? -2.740 6.548 29.044 1.00 92.69 187 LYS A CA 1
ATOM 1513 C C . LYS A 1 187 ? -1.739 6.100 27.976 1.00 92.69 187 LYS A C 1
ATOM 1515 O O . LYS A 1 187 ? -0.547 6.349 28.105 1.00 92.69 187 LYS A O 1
ATOM 1520 N N . GLU A 1 188 ? -2.228 5.460 26.923 1.00 96.06 188 GLU A N 1
ATOM 1521 C CA . GLU A 1 188 ? -1.438 4.875 25.844 1.00 96.06 188 GLU A CA 1
ATOM 1522 C C . GLU A 1 188 ? -2.166 5.034 24.501 1.00 96.06 188 GLU A C 1
ATOM 1524 O O . GLU A 1 188 ? -3.350 5.388 24.490 1.00 96.06 188 GLU A O 1
ATOM 1529 N N . PRO A 1 189 ? -1.487 4.829 23.358 1.00 96.44 189 PRO A N 1
ATOM 1530 C CA . PRO A 1 189 ? -2.151 4.846 22.063 1.00 96.44 189 PRO A CA 1
ATOM 1531 C C . PRO A 1 189 ? -3.259 3.791 21.970 1.00 96.44 189 PRO A C 1
ATOM 1533 O O . PRO A 1 189 ? -3.037 2.618 22.257 1.00 96.44 189 PRO A O 1
ATOM 1536 N N . VAL A 1 190 ? -4.439 4.209 21.517 1.00 96.56 190 VAL A N 1
ATOM 1537 C CA . VAL A 1 190 ? -5.629 3.358 21.393 1.00 96.56 190 VAL A CA 1
ATOM 1538 C C . VAL A 1 190 ? -6.079 3.297 19.942 1.00 96.56 190 VAL A C 1
ATOM 1540 O O . VAL A 1 190 ? -6.006 4.281 19.204 1.00 96.56 190 VAL A O 1
ATOM 1543 N N . VAL A 1 191 ? -6.580 2.130 19.540 1.00 97.06 191 VAL A N 1
ATOM 1544 C CA . VAL A 1 191 ? -7.259 1.934 18.261 1.00 97.06 191 VAL A CA 1
ATOM 1545 C C . VAL A 1 191 ? -8.733 1.655 18.529 1.00 97.06 191 VAL A C 1
ATOM 1547 O O . VAL A 1 191 ? -9.066 0.665 19.174 1.00 97.06 191 VAL A O 1
ATOM 1550 N N . ILE A 1 192 ? -9.608 2.523 18.026 1.00 96.00 192 ILE A N 1
ATOM 1551 C CA . ILE A 1 192 ? -11.060 2.331 18.035 1.00 96.00 192 ILE A CA 1
ATOM 1552 C C . ILE A 1 192 ? -11.480 1.892 16.637 1.00 96.00 192 ILE A C 1
ATOM 1554 O O . ILE A 1 192 ? -11.205 2.584 15.658 1.00 96.00 192 ILE A O 1
ATOM 1558 N N . ASP A 1 193 ? -12.143 0.746 16.547 1.00 96.88 193 ASP A N 1
ATOM 1559 C CA . ASP A 1 193 ? -12.551 0.145 15.282 1.00 96.88 193 ASP A CA 1
ATOM 1560 C C . ASP A 1 193 ? -14.080 0.128 15.186 1.00 96.88 193 ASP A C 1
ATOM 1562 O O . ASP A 1 193 ? -14.748 -0.519 15.992 1.00 96.88 193 ASP A O 1
ATOM 1566 N N . GLY A 1 194 ? -14.638 0.870 14.233 1.00 95.62 194 GLY A N 1
ATOM 1567 C CA . GLY A 1 194 ? -16.079 1.093 14.148 1.00 95.62 194 GLY A CA 1
ATOM 1568 C C . GLY A 1 194 ? -16.549 1.417 12.739 1.00 95.62 194 GLY A C 1
ATOM 1569 O O . GLY A 1 194 ? -15.773 1.405 11.784 1.00 95.62 194 GLY A O 1
ATOM 1570 N N . GLU A 1 195 ? -17.838 1.712 12.609 1.00 95.19 195 GLU A N 1
ATOM 1571 C CA . GLU A 1 195 ? -18.464 2.042 11.331 1.00 95.19 195 GLU A CA 1
ATOM 1572 C C . GLU A 1 195 ? -18.907 3.507 11.336 1.00 95.19 195 GLU A C 1
ATOM 1574 O O . GLU A 1 195 ? -19.627 3.944 12.233 1.00 95.19 195 GLU A O 1
ATOM 1579 N N . MET A 1 196 ? -18.484 4.274 10.332 1.00 93.75 196 MET A N 1
ATOM 1580 C CA . MET A 1 196 ? -19.048 5.596 10.081 1.00 93.75 196 MET A CA 1
ATOM 1581 C C . MET A 1 196 ? -20.365 5.433 9.336 1.00 93.75 196 MET A C 1
ATOM 1583 O O . MET A 1 196 ? -20.409 4.737 8.323 1.00 93.75 196 MET A O 1
ATOM 1587 N N . VAL A 1 197 ? -21.413 6.099 9.804 1.00 92.25 197 VAL A N 1
ATOM 1588 C CA . VAL A 1 197 ? -22.755 6.036 9.216 1.00 92.25 197 VAL A CA 1
ATOM 1589 C C . VAL A 1 197 ? -23.284 7.437 8.916 1.00 92.25 197 VAL A C 1
ATOM 1591 O O . VAL A 1 197 ? -22.855 8.423 9.513 1.00 92.25 197 VAL A O 1
ATOM 1594 N N . SER A 1 198 ? -24.206 7.529 7.962 1.00 88.31 198 SER A N 1
ATOM 1595 C CA . SER A 1 198 ? -24.953 8.746 7.628 1.00 88.31 198 SER A CA 1
ATOM 1596 C C . SER A 1 198 ? -26.427 8.387 7.417 1.00 88.31 198 SER A C 1
ATOM 1598 O O . SER A 1 198 ? -26.819 7.247 7.655 1.00 88.31 198 SER A O 1
ATOM 1600 N N . HIS A 1 199 ? -27.243 9.338 6.958 1.00 83.81 199 HIS A N 1
ATOM 1601 C CA . HIS A 1 199 ? -28.654 9.099 6.643 1.00 83.81 199 HIS A CA 1
ATOM 1602 C C . HIS A 1 199 ? -28.837 7.993 5.586 1.00 83.81 199 HIS A C 1
ATOM 1604 O O . HIS A 1 199 ? -29.784 7.218 5.656 1.00 83.81 199 HIS A O 1
ATOM 1610 N N . SER A 1 200 ? -27.893 7.882 4.643 1.00 82.25 200 SER A N 1
ATOM 1611 C CA . SER A 1 200 ? -27.773 6.756 3.717 1.00 82.25 200 SER A CA 1
ATOM 1612 C C . SER A 1 200 ? -26.300 6.448 3.413 1.00 82.25 200 SER A C 1
ATOM 1614 O O . SER A 1 200 ? -25.432 7.325 3.506 1.00 82.25 200 SER A O 1
ATOM 1616 N N . PHE A 1 201 ? -26.004 5.213 2.993 1.00 80.44 201 PHE A N 1
ATOM 1617 C CA . PHE A 1 201 ? -24.663 4.834 2.530 1.00 80.44 201 PHE A CA 1
ATOM 1618 C C . PHE A 1 201 ? -24.213 5.672 1.320 1.00 80.44 201 PHE A C 1
ATOM 1620 O O . PHE A 1 201 ? -23.056 6.081 1.219 1.00 80.44 201 PHE A O 1
ATOM 1627 N N . GLN A 1 202 ? -25.136 5.985 0.409 1.00 80.12 202 GLN A N 1
ATOM 1628 C CA . GLN A 1 202 ? -24.849 6.765 -0.797 1.00 80.12 202 GLN A CA 1
ATOM 1629 C C . GLN A 1 202 ? -24.436 8.201 -0.458 1.00 80.12 202 GLN A C 1
ATOM 1631 O O . GLN A 1 202 ? -23.491 8.726 -1.051 1.00 80.12 202 GLN A O 1
ATOM 1636 N N . ASP A 1 203 ? -25.093 8.823 0.522 1.00 82.56 203 ASP A N 1
ATOM 1637 C CA . ASP A 1 203 ? -24.734 10.168 0.975 1.00 82.56 203 ASP A CA 1
ATOM 1638 C C . ASP A 1 203 ? -23.403 10.180 1.721 1.00 82.56 203 ASP A C 1
ATOM 1640 O O . ASP A 1 203 ? -22.591 11.086 1.518 1.00 82.56 203 ASP A O 1
ATOM 1644 N N . LEU A 1 204 ? -23.119 9.130 2.496 1.00 84.75 204 LEU A N 1
ATOM 1645 C CA . LEU A 1 204 ? -21.812 8.945 3.115 1.00 84.75 204 LEU A CA 1
ATOM 1646 C C . LEU A 1 204 ? -20.702 8.857 2.057 1.00 84.75 204 LEU A C 1
ATOM 1648 O O . LEU A 1 204 ? -19.690 9.550 2.164 1.00 84.75 204 LEU A O 1
ATOM 1652 N N . MET A 1 205 ? -20.895 8.070 0.996 1.00 82.25 205 MET A N 1
ATOM 1653 C CA . MET A 1 205 ? -19.889 7.896 -0.058 1.00 82.25 205 MET A CA 1
ATOM 1654 C C . MET A 1 205 ? -19.550 9.197 -0.798 1.00 82.25 205 MET A C 1
ATOM 1656 O O . MET A 1 205 ? -18.391 9.388 -1.177 1.00 82.25 205 MET A O 1
ATOM 1660 N N . LYS A 1 206 ? -20.508 10.128 -0.942 1.00 82.56 206 LYS A N 1
ATOM 1661 C CA . LYS A 1 206 ? -20.245 11.476 -1.486 1.00 82.56 206 LYS A CA 1
ATOM 1662 C C . LYS A 1 206 ? -19.267 12.266 -0.615 1.00 82.56 206 LYS A C 1
ATOM 1664 O O . LYS A 1 206 ? -18.490 13.057 -1.143 1.00 82.56 206 LYS A O 1
ATOM 1669 N N . GLN A 1 207 ? -19.287 12.045 0.699 1.00 80.00 207 GLN A N 1
ATOM 1670 C CA . GLN A 1 207 ? -18.442 12.757 1.656 1.00 80.00 207 GLN A CA 1
ATOM 1671 C C . GLN A 1 207 ? -17.082 12.084 1.863 1.00 80.00 207 GLN A C 1
ATOM 1673 O O . GLN A 1 207 ? -16.085 12.774 2.020 1.00 80.00 207 GLN A O 1
ATOM 1678 N N . VAL A 1 208 ? -16.987 10.753 1.818 1.00 77.38 208 VAL A N 1
ATOM 1679 C CA . VAL A 1 208 ? -15.788 9.988 2.230 1.00 77.38 208 VAL A CA 1
ATOM 1680 C C . VAL A 1 208 ? -14.502 10.345 1.460 1.00 77.38 208 VAL A C 1
ATOM 1682 O O . VAL A 1 208 ? -13.420 10.368 2.047 1.00 77.38 208 VAL A O 1
ATOM 1685 N N . HIS A 1 209 ? -14.591 10.640 0.160 1.00 76.38 209 HIS A N 1
ATOM 1686 C CA . HIS A 1 209 ? -13.418 10.884 -0.704 1.00 76.38 209 HIS A CA 1
ATOM 1687 C C . HIS A 1 209 ? -13.389 12.265 -1.363 1.00 76.38 209 HIS A C 1
ATOM 1689 O O . HIS A 1 209 ? -12.559 12.530 -2.239 1.00 76.38 209 HIS A O 1
ATOM 1695 N N . ARG A 1 210 ? -14.290 13.154 -0.948 1.00 79.31 210 ARG A N 1
ATOM 1696 C CA . ARG A 1 210 ? -14.386 14.510 -1.473 1.00 79.31 210 ARG A CA 1
ATOM 1697 C C . ARG A 1 210 ? -13.113 15.309 -1.173 1.00 79.31 210 ARG A C 1
ATOM 1699 O O . ARG A 1 210 ? -12.600 15.235 -0.064 1.00 79.31 210 ARG A O 1
ATOM 1706 N N . LYS A 1 211 ? -12.599 16.059 -2.156 1.00 72.69 211 LYS A N 1
ATOM 1707 C CA . LYS A 1 211 ? -11.396 16.909 -2.010 1.00 72.69 211 LYS A CA 1
ATOM 1708 C C . LYS A 1 211 ? -11.674 18.421 -2.046 1.00 72.69 211 LYS A C 1
ATOM 1710 O O . LYS A 1 211 ? -10.753 19.195 -1.822 1.00 72.69 211 LYS A O 1
ATOM 1715 N N . SER A 1 212 ? -12.908 18.848 -2.316 1.00 63.44 212 SER A N 1
ATOM 1716 C CA . SER A 1 212 ? -13.314 20.262 -2.341 1.00 63.44 212 SER A CA 1
ATOM 1717 C C . SER A 1 212 ? -14.752 20.439 -1.846 1.00 63.44 212 SER A C 1
ATOM 1719 O O . SER A 1 212 ? -15.616 19.636 -2.192 1.00 63.44 212 SER A O 1
ATOM 1721 N N . ASN A 1 213 ? -15.010 21.492 -1.065 1.00 48.12 213 ASN A N 1
ATOM 1722 C CA . ASN A 1 213 ? -16.349 21.914 -0.633 1.00 48.12 213 ASN A CA 1
ATOM 1723 C C . ASN A 1 213 ? -17.022 22.743 -1.739 1.00 48.12 213 ASN A C 1
ATOM 1725 O O . ASN A 1 213 ? -16.994 23.967 -1.677 1.00 48.12 213 ASN A O 1
ATOM 1729 N N . ALA A 1 214 ? -17.573 22.088 -2.759 1.00 36.88 214 ALA A N 1
ATOM 1730 C CA . ALA A 1 214 ? -18.509 22.733 -3.687 1.00 36.88 214 ALA A CA 1
ATOM 1731 C C . ALA A 1 214 ? -19.975 22.500 -3.283 1.00 36.88 214 ALA A C 1
ATOM 1733 O O . ALA A 1 214 ? -20.282 21.417 -2.722 1.00 36.88 214 ALA A O 1
#

Organism: NCBI:txid408172

Foldseek 3Di:
DLVCVVVVVVLVLVLQQQLQAPLFALQDQDQDADPAAAPADDSVCLCPQARVCSRVVVADDVRNRVSSVVRNNNHGRCCCHQGSVCSNNSHNPPPDHLVNQQVSPVVDPPCVSRHDFQADDDDDDCVVVVVVVDDDDDDDDDDLAFKWKWKQALVVLFIWIAGRRRHTWDQPVVVRVVVSVCSVVDPGIDIDIDGDDDPDRVVRVCRRPDDDDD

Radius of gyration: 21.91 Å; chains: 1; bounding box: 50×48×58 Å

InterPro domains:
  IPR012310 DNA ligase, ATP-dependent, central [PF01068] (121-199)
  IPR016059 DNA ligase, ATP-dependent, conserved site [PS00697] (140-148)

Sequence (214 aa):
MYRELSKDNQTLFYGFQIALDNLVTFGVKQVPESVGDGPGLSYGTFFMECAEPLANRTLTGHAARDRIIETMNKAKKDEWNYWYRRILLKDFKCGVSESTVNACVKKSKKSKYKVPVFKCMLAKDSKGHEKKLVGEKLIDYKLDGVRVVTIINPISKTVKQYSRNGKEFHNFGHITKYIEKFFTLFKEPVVIDGEMVSHSFQDLMKQVHRKSNA